Protein AF-A0AAD1ZAS0-F1 (afdb_monomer)

Foldseek 3Di:
DVLLLQLCVVPFQPADVLVSLLVVLQDDPDPDDDDPQVSCVNSVRPDDDDDDDPRHVQSRPLAPRLLLVLLLVLLVLLLVLLVVLVVLLVLVVVLVVVVVVPDPVPDDPDDDCLNPCVCVQSVVLNVLSVVLNVLSVVLSRHNQGPQTHDVVVRDTRGDRSRADVSSQVSLLSNLLSLLSSLPRPPPPDDDPVLVVLSVVLSVVSVVLSDGPQVVQPQDDVNPCRHHDRRVSSVSSSVSSVSSVVSSVSSVVVSVVSVVCVVVVD

Mean predicted aligned error: 7.01 Å

Organism: NCBI:txid56036

Radius of gyration: 24.66 Å; Cα contacts (8 Å, |Δi|>4): 309; chains: 1; bounding box: 70×36×74 Å

Secondary structure (DSSP, 8-state):
-HHHHHTTTTS-S---HHHHHHHHH---SS-----HHHHHHHTT-TTSS--PPTTHHHHHHSSSHHHHHHHHHHHHHHHHHHHHHHHHHHHHHHHHHGGGGS-TTTS-SS--HHHHTHHHHHHHHHHHHHHHHHHHHHHHSS---SSEEEGGGTEEE---TT--HHHHHHHHHHHHHHHHHH--S---SS-HHHHHHHHHHHHHHHHHTS-STT----BTTTTBSS---HHHHHHHHHHHHHHHHHHHHHHHHHHHHHHHHHH--

Sequence (265 aa):
MLVRINTLLQGYSEILFEILEAITNAVGPARETLNAEKAFEFAGVIGGFFELQPKEGLALVNVTVVGSGLASIVLFDTNILALPSEVMLAIFAEASQKLHEMDPLQKSKEDLYALRTSPRWLGPQIEVIRSATKMIERKINPVNDNPLIEVSKNKAFHGGNFQGTPIGVSMDHARLAIASIGKNPSLDYGFKGVKIAMASYCSELQFLANLVTNHVQSAEQHNQDVNSFFISSRKTAEAVDILTLMSSTYLMELCQVIDLRHFGG

pLDDT: mean 86.42, std 11.92, range [47.19, 98.31]

Nearest PDB structures (foldseek):
  6h2o-assembly1_A  TM=9.165E-01  e=2.957E-20  Petroselinum crispum
  6f6t-assembly1_A-2  TM=9.183E-01  e=4.076E-20  Petroselinum crispum
  6hqf-assembly1_A  TM=9.189E-01  e=5.127E-20  Petroselinum crispum
  1w27-assembly1_A  TM=9.280E-01  e=7.399E-20  Petroselinum crispum
  6rgs-assembly1_A-2  TM=9.264E-01  e=2.224E-19  Petroselinum crispum

Solvent-accessible surface area (backbone atoms only — not comparable to full-atom values): 14987 Å² total; per-residue (Å²): 105,71,43,52,48,51,31,45,72,84,67,35,44,68,61,66,64,67,58,49,54,43,59,70,36,65,68,75,96,60,97,68,90,68,57,72,68,59,45,34,60,73,36,67,46,82,85,73,82,86,82,76,54,83,57,29,63,47,53,74,64,43,57,42,44,70,28,42,46,48,39,50,53,42,45,51,54,48,58,60,55,56,55,52,54,58,51,55,48,51,54,48,48,57,65,50,53,66,62,66,74,50,61,80,89,77,54,72,96,64,76,57,60,61,69,74,41,34,69,75,62,47,50,62,31,53,53,44,42,52,51,28,44,58,45,41,57,64,59,44,61,45,72,28,42,61,55,33,45,38,74,94,73,74,42,74,47,79,69,68,49,43,62,40,61,63,44,18,56,26,25,33,51,33,25,37,29,51,29,52,65,57,60,63,84,71,74,85,70,96,46,73,71,56,46,54,52,50,52,51,46,40,53,53,32,53,61,56,31,56,68,54,70,86,67,57,55,67,33,76,96,59,76,36,55,74,62,72,23,46,66,26,25,54,47,29,38,56,43,49,54,46,43,50,54,49,52,55,53,50,50,52,50,50,53,50,52,53,50,52,56,67,70,70,107

InterPro domains:
  IPR001106 Aromatic amino acid lyase [PF00221] (32-96)
  IPR001106 Aromatic amino acid lyase [PF00221] (106-183)
  IPR001106 Aromatic amino acid lyase [PTHR10362] (95-183)
  IPR008948 L-Aspartase-like [SSF48557] (1-262)

Structure (mmCIF, N/CA/C/O backbone):
data_AF-A0AAD1ZAS0-F1
#
_entry.id   AF-A0AAD1ZAS0-F1
#
loop_
_atom_site.group_PDB
_atom_site.id
_atom_site.type_symbol
_atom_site.label_atom_id
_atom_site.label_alt_id
_atom_site.label_comp_id
_atom_site.label_asym_id
_atom_site.label_entity_id
_atom_site.label_seq_id
_atom_site.pdbx_PDB_ins_code
_atom_site.Cartn_x
_atom_site.Cartn_y
_atom_site.Cartn_z
_atom_site.occupancy
_atom_site.B_iso_or_equiv
_atom_site.auth_seq_id
_atom_site.auth_comp_id
_atom_site.auth_asym_id
_atom_site.auth_atom_id
_atom_site.pdbx_PDB_model_num
ATOM 1 N N . MET A 1 1 ? -12.919 -3.248 5.045 1.00 88.88 1 MET A N 1
ATOM 2 C CA . MET A 1 1 ? -13.842 -4.104 5.823 1.00 88.88 1 MET A CA 1
ATOM 3 C C . MET A 1 1 ? -13.109 -5.293 6.424 1.00 88.88 1 MET A C 1
ATOM 5 O O . MET A 1 1 ? -12.992 -5.323 7.638 1.00 88.88 1 MET A O 1
ATOM 9 N N . LEU A 1 2 ? -12.507 -6.176 5.617 1.00 91.56 2 LEU A N 1
ATOM 10 C CA . LEU A 1 2 ? -11.788 -7.365 6.106 1.00 91.56 2 LEU A CA 1
ATOM 11 C C . LEU A 1 2 ? -10.788 -7.087 7.247 1.00 91.56 2 LEU A C 1
ATOM 13 O O . LEU A 1 2 ? -10.865 -7.711 8.298 1.00 91.56 2 LEU A O 1
ATOM 17 N N . VAL A 1 3 ? -9.905 -6.093 7.082 1.00 92.88 3 VAL A N 1
ATOM 18 C CA . VAL A 1 3 ? -8.936 -5.719 8.132 1.00 92.88 3 VAL A CA 1
ATOM 19 C C . VAL A 1 3 ? -9.631 -5.280 9.427 1.00 92.88 3 VAL A C 1
ATOM 21 O O . VAL A 1 3 ? -9.150 -5.600 10.503 1.00 92.88 3 VAL A O 1
ATOM 24 N N . ARG A 1 4 ? -10.774 -4.585 9.351 1.00 93.56 4 ARG A N 1
ATOM 25 C CA . ARG A 1 4 ? -11.508 -4.122 10.542 1.00 93.56 4 ARG A CA 1
ATOM 26 C C . ARG A 1 4 ? -12.119 -5.280 11.312 1.00 93.56 4 ARG A C 1
ATOM 28 O O . ARG A 1 4 ? -12.025 -5.263 12.532 1.00 93.56 4 ARG A O 1
ATOM 35 N N . ILE A 1 5 ? -12.702 -6.259 10.615 1.00 92.56 5 ILE A N 1
ATOM 36 C CA . ILE A 1 5 ? -13.186 -7.493 11.246 1.00 92.56 5 ILE A CA 1
ATOM 37 C C . ILE A 1 5 ? -12.009 -8.167 11.952 1.00 92.56 5 ILE A C 1
ATOM 39 O O . ILE A 1 5 ? -12.061 -8.387 13.158 1.00 92.56 5 ILE A O 1
ATOM 43 N N . ASN A 1 6 ? -10.901 -8.384 11.233 1.00 93.88 6 ASN A N 1
ATOM 44 C CA . ASN A 1 6 ? -9.721 -9.039 11.790 1.00 93.88 6 ASN A CA 1
ATOM 45 C C . ASN A 1 6 ? -9.202 -8.354 13.063 1.00 93.88 6 ASN A C 1
ATOM 47 O O . ASN A 1 6 ? -8.892 -9.042 14.025 1.00 93.88 6 ASN A O 1
ATOM 51 N N . THR A 1 7 ? -9.146 -7.018 13.111 1.00 93.94 7 THR A N 1
ATOM 52 C CA . THR A 1 7 ? -8.656 -6.269 14.287 1.00 93.94 7 THR A CA 1
ATOM 53 C C . THR A 1 7 ? -9.688 -6.061 15.402 1.00 93.94 7 THR A C 1
ATOM 55 O O . THR A 1 7 ? -9.408 -5.327 16.349 1.00 93.94 7 THR A O 1
ATOM 58 N N . LEU A 1 8 ? -10.885 -6.649 15.291 1.00 94.44 8 LEU A N 1
ATOM 59 C CA . LEU A 1 8 ? -11.899 -6.697 16.357 1.00 94.44 8 LEU A CA 1
ATOM 60 C C . LEU A 1 8 ? -12.039 -8.097 16.974 1.00 94.44 8 LEU A C 1
ATOM 62 O O . LEU A 1 8 ? -12.485 -8.221 18.114 1.00 94.44 8 LEU A O 1
ATOM 66 N N . LEU A 1 9 ? -11.618 -9.146 16.261 1.00 94.50 9 LEU A N 1
ATOM 67 C CA . LEU A 1 9 ? -11.790 -10.544 16.673 1.00 94.50 9 LEU A CA 1
ATOM 68 C C . LEU A 1 9 ? -10.955 -10.961 17.895 1.00 94.50 9 LEU A C 1
ATOM 70 O O . LEU A 1 9 ? -11.183 -12.029 18.452 1.00 94.50 9 LEU A O 1
ATOM 74 N N . GLN A 1 10 ? -10.001 -10.144 18.345 1.00 93.12 10 GLN A N 1
ATOM 75 C CA . GLN A 1 10 ? -9.166 -10.460 19.509 1.00 93.12 10 GLN A CA 1
ATOM 76 C C . GLN A 1 10 ? -9.910 -10.290 20.846 1.00 93.12 10 GLN A C 1
ATOM 78 O O . GLN A 1 10 ? -9.377 -10.691 21.876 1.00 93.12 10 GLN A O 1
ATOM 83 N N . GLY A 1 11 ? -11.102 -9.676 20.854 1.00 92.50 11 GLY A N 1
ATOM 84 C CA . GLY A 1 11 ? -11.948 -9.567 22.051 1.00 92.50 11 GLY A CA 1
ATOM 85 C C . GLY A 1 11 ? -11.636 -8.400 22.998 1.00 92.50 11 GLY A C 1
ATOM 86 O O . GLY A 1 11 ? -12.149 -8.379 24.110 1.00 92.50 11 GLY A O 1
ATOM 87 N N . TYR A 1 12 ? -10.835 -7.414 22.576 1.00 94.19 12 TYR A N 1
ATOM 88 C CA . TYR A 1 12 ? -10.454 -6.253 23.409 1.00 94.19 12 TYR A CA 1
ATOM 89 C C . TYR A 1 12 ? -11.206 -4.954 23.070 1.00 94.19 12 TYR A C 1
ATOM 91 O O . TYR A 1 12 ? -10.845 -3.890 23.573 1.00 94.19 12 TYR A O 1
ATOM 99 N N . SER A 1 13 ? -12.211 -5.017 22.193 1.00 93.00 13 SER A N 1
ATOM 100 C CA . SER A 1 13 ? -12.888 -3.835 21.638 1.00 93.00 13 SER A CA 1
ATOM 101 C C . SER A 1 13 ? -14.334 -3.642 22.095 1.00 93.00 13 SER A C 1
ATOM 103 O O . SER A 1 13 ? -14.895 -2.600 21.767 1.00 93.00 13 SER A O 1
ATOM 105 N N . GLU A 1 14 ? -14.905 -4.604 22.837 1.00 90.81 14 GLU A N 1
ATOM 106 C CA . GLU A 1 14 ? -16.313 -4.598 23.286 1.00 90.81 14 GLU A CA 1
ATOM 107 C C . GLU A 1 14 ? -17.285 -4.233 22.155 1.00 90.81 14 GLU A C 1
ATOM 109 O O . GLU A 1 14 ? -17.969 -3.216 22.196 1.00 90.81 14 GLU A O 1
ATOM 114 N N . ILE A 1 15 ? -17.300 -5.061 21.109 1.00 92.12 15 ILE A N 1
ATOM 115 C CA . ILE A 1 15 ? -18.258 -4.950 20.010 1.00 92.12 15 ILE A CA 1
ATOM 116 C C . ILE A 1 15 ? -19.048 -6.249 19.897 1.00 92.12 15 ILE A C 1
ATOM 118 O O . ILE A 1 15 ? -18.475 -7.333 20.051 1.00 92.12 15 ILE A O 1
ATOM 122 N N . LEU A 1 16 ? -20.346 -6.135 19.628 1.00 92.12 16 LEU A N 1
ATOM 123 C CA . LEU A 1 16 ? -21.208 -7.278 19.362 1.00 92.12 16 LEU A CA 1
ATOM 124 C C . LEU A 1 16 ? -20.698 -8.093 18.166 1.00 92.12 16 LEU A C 1
ATOM 126 O O . LEU A 1 16 ? -20.260 -7.550 17.145 1.00 92.12 16 LEU A O 1
ATOM 130 N N . PHE A 1 17 ? -20.755 -9.418 18.294 1.00 90.94 17 PHE A N 1
ATOM 131 C CA . PHE A 1 17 ? -20.274 -10.329 17.256 1.00 90.94 17 PHE A CA 1
ATOM 132 C C . PHE A 1 17 ? -21.161 -10.262 16.006 1.00 90.94 17 PHE A C 1
ATOM 134 O O . PHE A 1 17 ? -20.664 -10.321 14.885 1.00 90.94 17 PHE A O 1
ATOM 141 N N . GLU A 1 18 ? -22.452 -10.007 16.197 1.00 89.25 18 GLU A N 1
ATOM 142 C CA . GLU A 1 18 ? -23.469 -9.820 15.164 1.00 89.25 18 GLU A CA 1
ATOM 143 C C . GLU A 1 18 ? -23.126 -8.646 14.231 1.00 89.25 18 GLU A C 1
ATOM 145 O O . GLU A 1 18 ? -23.390 -8.694 13.028 1.00 89.25 18 GLU A O 1
ATOM 150 N N . ILE A 1 19 ? -22.465 -7.603 14.752 1.00 89.06 19 ILE A N 1
ATOM 151 C CA . ILE A 1 19 ? -21.967 -6.490 13.930 1.00 89.06 19 ILE A CA 1
ATOM 152 C C . ILE A 1 19 ? -20.836 -6.977 13.009 1.00 89.06 19 ILE A C 1
ATOM 154 O O . ILE A 1 19 ? -20.757 -6.566 11.850 1.00 89.06 19 ILE A O 1
ATOM 158 N N . LEU A 1 20 ? -19.966 -7.876 13.480 1.00 88.44 20 LEU A N 1
ATOM 159 C CA . LEU A 1 20 ? -18.893 -8.455 12.662 1.00 88.44 20 LEU A CA 1
ATOM 160 C C . LEU A 1 20 ? -19.450 -9.382 11.574 1.00 88.44 20 LEU A C 1
ATOM 162 O O . LEU A 1 20 ? -18.977 -9.338 10.433 1.00 88.44 20 LEU A O 1
ATOM 166 N N . GLU A 1 21 ? -20.467 -10.180 11.899 1.00 85.50 21 GLU A N 1
ATOM 167 C CA . GLU A 1 21 ? -21.189 -11.017 10.933 1.00 85.50 21 GLU A CA 1
ATOM 168 C C . GLU A 1 21 ? -21.848 -10.159 9.847 1.00 85.50 21 GLU A C 1
ATOM 170 O O . GLU A 1 21 ? -21.660 -10.414 8.655 1.00 85.50 21 GLU A O 1
ATOM 175 N N . ALA A 1 22 ? -22.516 -9.069 10.234 1.00 86.25 22 ALA A N 1
ATOM 176 C CA . ALA A 1 22 ? -23.127 -8.143 9.287 1.00 86.25 22 ALA A CA 1
ATOM 177 C C . ALA A 1 22 ? -22.098 -7.502 8.338 1.00 86.25 22 ALA A C 1
ATOM 179 O O . ALA A 1 22 ? -22.324 -7.450 7.129 1.00 86.25 22 ALA A O 1
ATOM 180 N N . ILE A 1 23 ? -20.935 -7.065 8.844 1.00 85.44 23 ILE A N 1
ATOM 181 C CA . ILE A 1 23 ? -19.857 -6.514 7.997 1.00 85.44 23 ILE A CA 1
ATOM 182 C C . ILE A 1 23 ? -19.292 -7.587 7.052 1.00 85.44 23 ILE A C 1
ATOM 184 O O . ILE A 1 23 ? -18.897 -7.263 5.932 1.00 85.44 23 ILE A O 1
ATOM 188 N N . THR A 1 24 ? -19.255 -8.852 7.477 1.00 82.38 24 THR A N 1
ATOM 189 C CA . THR A 1 24 ? -18.773 -9.971 6.648 1.00 82.38 24 THR A CA 1
ATOM 190 C C . THR A 1 24 ? -19.680 -10.202 5.440 1.00 82.38 24 THR A C 1
ATOM 192 O O . THR A 1 24 ? -19.183 -10.461 4.345 1.00 82.38 24 THR A O 1
ATOM 195 N N . ASN A 1 25 ? -20.990 -10.013 5.611 1.00 80.31 25 ASN A N 1
ATOM 196 C CA . ASN A 1 25 ? -21.972 -10.158 4.537 1.00 80.31 25 ASN A CA 1
ATOM 197 C C . ASN A 1 25 ? -22.149 -8.889 3.684 1.00 80.31 25 ASN A C 1
ATOM 199 O O . ASN A 1 25 ? -22.791 -8.933 2.636 1.00 80.31 25 ASN A O 1
ATOM 203 N N . ALA A 1 26 ? -21.554 -7.759 4.082 1.00 74.56 26 ALA A N 1
ATOM 204 C CA . ALA A 1 26 ? -21.680 -6.462 3.410 1.00 74.56 26 ALA A CA 1
ATOM 205 C C . ALA A 1 26 ? -20.846 -6.337 2.110 1.00 74.56 26 ALA A C 1
ATOM 207 O O . ALA A 1 26 ? -20.342 -5.258 1.785 1.00 74.56 26 ALA A O 1
ATOM 208 N N . VAL A 1 27 ? -20.685 -7.429 1.354 1.00 66.62 27 VAL A N 1
ATOM 209 C CA . VAL A 1 27 ? -19.987 -7.458 0.060 1.00 66.62 27 VAL A CA 1
ATOM 210 C C . VAL A 1 27 ? -20.995 -7.768 -1.047 1.00 66.62 27 VAL A C 1
ATOM 212 O O . VAL A 1 27 ? -21.400 -8.910 -1.242 1.00 66.62 27 VAL A O 1
ATOM 215 N N . GLY A 1 28 ? -21.408 -6.734 -1.781 1.00 62.34 28 GLY A N 1
ATOM 216 C CA . GLY A 1 28 ? -22.314 -6.874 -2.922 1.00 62.34 28 GLY A CA 1
ATOM 217 C C . GLY A 1 28 ? -21.585 -7.304 -4.210 1.00 62.34 28 GLY A C 1
ATOM 218 O O . GLY A 1 28 ? -20.469 -6.843 -4.456 1.00 62.34 28 GLY A O 1
ATOM 219 N N . PRO A 1 29 ? -22.197 -8.140 -5.070 1.00 60.81 29 PRO A N 1
ATOM 220 C CA . PRO A 1 29 ? -21.603 -8.612 -6.323 1.00 60.81 29 PRO A CA 1
ATOM 221 C C . PRO A 1 29 ? -21.663 -7.586 -7.469 1.00 60.81 29 PRO A C 1
ATOM 223 O O . PRO A 1 29 ? -21.015 -7.788 -8.494 1.00 60.81 29 PRO A O 1
ATOM 226 N N . ALA A 1 30 ? -22.416 -6.489 -7.328 1.00 68.25 30 ALA A N 1
ATOM 227 C CA . ALA A 1 30 ? -22.650 -5.508 -8.389 1.00 68.25 30 ALA A CA 1
ATOM 228 C C . ALA A 1 30 ? -22.302 -4.077 -7.941 1.00 68.25 30 ALA A C 1
ATOM 230 O O . ALA A 1 30 ? -22.525 -3.706 -6.792 1.00 68.25 30 ALA A O 1
ATOM 231 N N . ARG A 1 31 ? -21.799 -3.244 -8.868 1.00 68.44 31 ARG A N 1
ATOM 232 C CA . ARG A 1 31 ? -21.489 -1.807 -8.666 1.00 68.44 31 ARG A CA 1
ATOM 233 C C . ARG A 1 31 ? -22.745 -0.920 -8.534 1.00 68.44 31 ARG A C 1
ATOM 235 O O . ARG A 1 31 ? -22.715 0.257 -8.890 1.00 68.44 31 ARG A O 1
ATOM 242 N N . GLU A 1 32 ? -23.860 -1.476 -8.078 1.00 78.88 32 GLU A N 1
ATOM 243 C CA . GLU A 1 32 ? -25.110 -0.741 -7.910 1.00 78.88 32 GLU A CA 1
ATOM 244 C C . GLU A 1 32 ? -25.075 0.098 -6.632 1.00 78.88 32 GLU A C 1
ATOM 246 O O . GLU A 1 32 ? -24.542 -0.310 -5.601 1.00 78.88 32 GLU A O 1
ATOM 251 N N . THR A 1 33 ? -25.648 1.299 -6.697 1.00 76.69 33 THR A N 1
ATOM 252 C CA . THR A 1 33 ? -25.796 2.143 -5.508 1.00 76.69 33 THR A CA 1
ATOM 253 C C . THR A 1 33 ? -27.046 1.709 -4.753 1.00 76.69 33 THR A C 1
ATOM 255 O O . THR A 1 33 ? -28.163 1.894 -5.234 1.00 76.69 33 THR A O 1
ATOM 258 N N . LEU A 1 34 ? -26.853 1.141 -3.564 1.00 81.19 34 LEU A N 1
ATOM 259 C CA . LEU A 1 34 ? -27.928 0.742 -2.659 1.00 81.19 34 LEU A CA 1
ATOM 260 C C . LEU A 1 34 ? -28.035 1.743 -1.503 1.00 81.19 34 LEU A C 1
ATOM 262 O O . LEU A 1 34 ? -27.032 2.289 -1.045 1.00 81.19 34 LEU A O 1
ATOM 266 N N . ASN A 1 35 ? -29.255 1.977 -1.016 1.00 84.94 35 ASN A N 1
ATOM 267 C CA . ASN A 1 35 ? -29.435 2.609 0.291 1.00 84.94 35 ASN A CA 1
ATOM 268 C C . ASN A 1 35 ? -29.128 1.584 1.405 1.00 84.94 35 ASN A C 1
ATOM 270 O O . ASN A 1 35 ? -28.993 0.389 1.138 1.00 84.94 35 ASN A O 1
ATOM 274 N N . ALA A 1 36 ? -29.008 2.044 2.654 1.00 84.69 36 ALA A N 1
ATOM 275 C CA . ALA A 1 36 ? -28.625 1.171 3.766 1.00 84.69 36 ALA A CA 1
ATOM 276 C C . ALA A 1 36 ? -29.618 0.014 3.990 1.00 84.69 36 ALA A C 1
ATOM 278 O O . ALA A 1 36 ? -29.195 -1.108 4.236 1.00 84.69 36 ALA A O 1
ATOM 279 N N . GLU A 1 37 ? -30.921 0.270 3.849 1.00 86.38 37 GLU A N 1
ATOM 280 C CA . GLU A 1 37 ? -31.976 -0.736 4.030 1.00 86.38 37 GLU A CA 1
ATOM 281 C C . GLU A 1 37 ? -31.846 -1.885 3.019 1.00 86.38 37 GLU A C 1
ATOM 283 O O . GLU A 1 37 ? -31.740 -3.047 3.407 1.00 86.38 37 GLU A O 1
ATOM 288 N N . LYS A 1 38 ? -31.728 -1.560 1.726 1.00 84.50 38 LYS A N 1
ATOM 289 C CA . LYS A 1 38 ? -31.518 -2.555 0.664 1.00 84.50 38 LYS A CA 1
ATOM 290 C C . LYS A 1 38 ? -30.186 -3.281 0.804 1.00 84.50 38 LYS A C 1
ATOM 292 O O . LYS A 1 38 ? -30.098 -4.453 0.462 1.00 84.50 38 LYS A O 1
ATOM 297 N N . ALA A 1 39 ? -29.145 -2.600 1.285 1.00 83.88 39 ALA A N 1
ATOM 298 C CA . ALA A 1 39 ? -27.854 -3.233 1.533 1.00 83.88 39 ALA A CA 1
ATOM 299 C C . ALA A 1 39 ? -27.938 -4.275 2.662 1.00 83.88 39 ALA A C 1
ATOM 301 O O . ALA A 1 39 ? -27.344 -5.340 2.536 1.00 83.88 39 ALA A O 1
ATOM 302 N N . PHE A 1 40 ? -28.700 -3.999 3.727 1.00 86.38 40 PHE A N 1
ATOM 303 C CA . PHE A 1 40 ? -28.945 -4.946 4.821 1.00 86.38 40 PHE A CA 1
ATOM 304 C C . PHE A 1 40 ? -29.761 -6.153 4.353 1.00 86.38 40 PHE A C 1
ATOM 306 O O . PHE A 1 40 ? -29.390 -7.286 4.651 1.00 86.38 40 PHE A O 1
ATOM 313 N N . GLU A 1 41 ? -30.823 -5.915 3.578 1.00 85.62 41 GLU A N 1
ATOM 314 C CA . GLU A 1 41 ? -31.638 -6.979 2.983 1.00 85.62 41 GLU A CA 1
ATOM 315 C C . GLU A 1 41 ? -30.791 -7.871 2.064 1.00 85.62 41 GLU A C 1
ATOM 317 O O . GLU A 1 41 ? -30.802 -9.094 2.193 1.00 85.62 41 GLU A O 1
ATOM 322 N N . PHE A 1 42 ? -29.982 -7.261 1.194 1.00 82.81 42 PHE A N 1
ATOM 323 C CA . PHE A 1 42 ? -29.103 -7.980 0.276 1.00 82.81 42 PHE A CA 1
ATOM 324 C C . PHE A 1 42 ? -28.017 -8.787 1.002 1.00 82.81 42 PHE A C 1
ATOM 326 O O . PHE A 1 42 ? -27.706 -9.909 0.609 1.00 82.81 42 PHE A O 1
ATOM 333 N N . ALA A 1 43 ? -27.450 -8.232 2.074 1.00 81.31 43 ALA A N 1
ATOM 334 C CA . ALA A 1 43 ? -26.467 -8.900 2.922 1.00 81.31 43 ALA A CA 1
ATOM 335 C C . ALA A 1 43 ? -27.092 -9.949 3.867 1.00 81.31 43 ALA A C 1
ATOM 337 O O . ALA A 1 43 ? -26.375 -10.574 4.648 1.00 81.31 43 ALA A O 1
ATOM 338 N N . GLY A 1 44 ? -28.415 -10.148 3.839 1.00 84.44 44 GLY A N 1
ATOM 339 C CA . GLY A 1 44 ? -29.100 -11.103 4.712 1.00 84.44 44 GLY A CA 1
ATOM 340 C C . GLY A 1 44 ? -28.978 -10.767 6.202 1.00 84.44 44 GLY A C 1
ATOM 341 O O . GLY A 1 44 ? -28.988 -11.673 7.033 1.00 84.44 44 GLY A O 1
ATOM 342 N N . VAL A 1 45 ? -28.826 -9.486 6.553 1.00 84.44 45 VAL A N 1
ATOM 343 C CA . VAL A 1 45 ? -28.724 -9.043 7.950 1.00 84.44 45 VAL A CA 1
ATOM 344 C C . VAL A 1 45 ? -30.117 -9.049 8.579 1.00 84.44 45 VAL A C 1
ATOM 346 O O . VAL A 1 45 ? -30.999 -8.282 8.193 1.00 84.44 45 VAL A O 1
ATOM 349 N N . ILE A 1 46 ? -30.319 -9.931 9.557 1.00 78.56 46 ILE A N 1
ATOM 350 C CA . ILE A 1 46 ? -31.599 -10.120 10.248 1.00 78.56 46 ILE A CA 1
ATOM 351 C C . ILE A 1 46 ? -31.704 -9.108 11.400 1.00 78.56 46 ILE A C 1
ATOM 353 O O . ILE A 1 46 ? -30.779 -8.990 12.195 1.00 78.56 46 ILE A O 1
ATOM 357 N N . GLY A 1 47 ? -32.840 -8.411 11.525 1.00 80.12 47 GLY A N 1
ATOM 358 C CA . GLY A 1 47 ? -33.139 -7.558 12.690 1.00 80.12 47 GLY A CA 1
ATOM 359 C C . GLY A 1 47 ? -33.097 -6.042 12.457 1.00 80.12 47 GLY A C 1
ATOM 360 O O . GLY A 1 47 ? -33.412 -5.293 13.375 1.00 80.12 47 GLY A O 1
ATOM 361 N N . GLY A 1 48 ? -32.794 -5.581 11.238 1.00 86.25 48 GLY A N 1
ATOM 362 C CA . GLY A 1 48 ? -32.785 -4.152 10.897 1.00 86.25 48 GLY A CA 1
ATOM 363 C C . GLY A 1 48 ? -31.483 -3.442 11.282 1.00 86.25 48 GLY A C 1
ATOM 364 O O . GLY A 1 48 ? -30.429 -4.068 11.364 1.00 86.25 48 GLY A O 1
ATOM 365 N N . PHE A 1 49 ? -31.532 -2.119 11.458 1.00 92.19 49 PHE A N 1
ATOM 366 C CA . PHE A 1 49 ? -30.348 -1.323 11.799 1.00 92.19 49 PHE A CA 1
ATOM 367 C C . PHE A 1 49 ? -29.915 -1.525 13.255 1.00 92.19 49 PHE A C 1
ATOM 369 O O . PHE A 1 49 ? -30.748 -1.603 14.153 1.00 92.19 49 PHE A O 1
ATOM 376 N N . PHE A 1 50 ? -28.601 -1.543 13.490 1.00 91.81 50 PHE A N 1
ATOM 377 C CA . PHE A 1 50 ? -28.031 -1.653 14.831 1.00 91.81 50 PHE A CA 1
ATOM 378 C C . PHE A 1 50 ? -28.155 -0.337 15.610 1.00 91.81 50 PHE A C 1
ATOM 380 O O . PHE A 1 50 ? -27.738 0.720 15.130 1.00 91.81 50 PHE A O 1
ATOM 387 N N . GLU A 1 51 ? -28.640 -0.421 16.848 1.00 94.19 51 GLU A N 1
ATOM 388 C CA . GLU A 1 51 ? -28.475 0.633 17.850 1.00 94.19 51 GLU A CA 1
ATOM 389 C C . GLU A 1 51 ? -27.168 0.399 18.612 1.00 94.19 51 GLU A C 1
ATOM 391 O O . GLU A 1 51 ? -27.068 -0.500 19.450 1.00 94.19 51 GLU A O 1
ATOM 396 N N . LEU A 1 52 ? -26.151 1.202 18.287 1.00 94.56 52 LEU A N 1
ATOM 397 C CA . LEU A 1 52 ? -24.812 1.042 18.849 1.00 94.56 52 LEU A CA 1
ATOM 398 C C . LEU A 1 52 ? -24.806 1.293 20.359 1.00 94.56 52 LEU A C 1
ATOM 400 O O . LEU A 1 52 ? -25.216 2.352 20.840 1.00 94.56 52 LEU A O 1
ATOM 404 N N . GLN A 1 53 ? -24.267 0.327 21.087 1.00 94.69 53 GLN A N 1
ATOM 405 C CA . GLN A 1 53 ? -24.018 0.395 22.516 1.00 94.69 53 GLN A CA 1
ATOM 406 C C . GLN A 1 53 ? -22.797 1.284 22.817 1.00 94.69 53 GLN A C 1
ATOM 408 O O . GLN A 1 53 ? -22.033 1.657 21.910 1.00 94.69 53 GLN A O 1
ATOM 413 N N . PRO A 1 54 ? -22.576 1.657 24.095 1.00 92.81 54 PRO A N 1
ATOM 414 C CA . PRO A 1 54 ? -21.347 2.328 24.497 1.00 92.81 54 PRO A CA 1
ATOM 415 C C . PRO A 1 54 ? -20.111 1.579 23.975 1.00 92.81 54 PRO A C 1
ATOM 417 O O . PRO A 1 54 ? -20.109 0.357 23.916 1.00 92.81 54 PRO A O 1
ATOM 420 N N . LYS A 1 55 ? -19.064 2.320 23.591 1.00 92.12 55 LYS A N 1
ATOM 421 C CA . LYS A 1 55 ? -17.809 1.832 22.975 1.00 92.12 55 LYS A CA 1
ATOM 422 C C . LYS A 1 55 ? -17.908 1.315 21.530 1.00 92.12 55 LYS A C 1
ATOM 424 O O . LYS A 1 55 ? -16.942 1.523 20.791 1.00 92.12 55 LYS A O 1
ATOM 429 N N . GLU A 1 56 ? -19.031 0.760 21.077 1.00 93.44 56 GLU A N 1
ATOM 430 C CA . GLU A 1 56 ? -19.139 0.134 19.744 1.00 93.44 56 GLU A CA 1
ATOM 431 C C . GLU A 1 56 ? -18.882 1.108 18.590 1.00 93.44 56 GLU A C 1
ATOM 433 O O . GLU A 1 56 ? -18.127 0.808 17.664 1.00 93.44 56 GLU A O 1
ATOM 438 N N . GLY A 1 57 ? -19.429 2.326 18.675 1.00 92.44 57 GLY A N 1
ATOM 439 C CA . GLY A 1 57 ? -19.161 3.368 17.681 1.00 92.44 57 GLY A CA 1
ATOM 440 C C . GLY A 1 57 ? -17.673 3.706 17.580 1.00 92.44 57 GLY A C 1
ATOM 441 O O . GLY A 1 57 ? -17.134 3.824 16.480 1.00 92.44 57 GLY A O 1
ATOM 442 N N . LEU A 1 58 ? -16.980 3.776 18.721 1.00 91.44 58 LEU A N 1
ATOM 443 C CA . LEU A 1 58 ? -15.541 4.024 18.763 1.00 91.44 58 LEU A CA 1
ATOM 444 C C . LEU A 1 58 ? -14.758 2.834 18.195 1.00 91.44 58 LEU A C 1
ATOM 446 O O . LEU A 1 58 ? -13.837 3.040 17.411 1.00 91.44 58 LEU A O 1
ATOM 450 N N . ALA A 1 59 ? -15.160 1.602 18.518 1.00 91.50 59 ALA A N 1
ATOM 451 C CA . ALA A 1 59 ? -14.557 0.390 17.969 1.00 91.50 59 ALA A CA 1
ATOM 452 C C . ALA A 1 59 ? -14.660 0.327 16.436 1.00 91.50 59 ALA A C 1
ATOM 454 O O . ALA A 1 59 ? -13.744 -0.156 15.774 1.00 91.50 59 ALA A O 1
ATOM 455 N N . LEU A 1 60 ? -15.728 0.860 15.840 1.00 91.75 60 LEU A N 1
ATOM 456 C CA . LEU A 1 60 ? -15.877 0.903 14.385 1.00 91.75 60 LEU A CA 1
ATOM 457 C C . LEU A 1 60 ? -14.970 1.954 13.721 1.00 91.75 60 LEU A C 1
ATOM 459 O O . LEU A 1 60 ? -14.374 1.662 12.681 1.00 91.75 60 LEU A O 1
ATOM 463 N N . VAL A 1 61 ? -14.826 3.147 14.314 1.00 89.31 61 VAL A N 1
ATOM 464 C CA . VAL A 1 61 ? -14.177 4.303 13.654 1.00 89.31 61 VAL A CA 1
ATOM 465 C C . VAL A 1 61 ? -12.730 4.571 14.075 1.00 89.31 61 VAL A C 1
ATOM 467 O O . VAL A 1 61 ? -11.979 5.174 13.311 1.00 89.31 61 VAL A O 1
ATOM 470 N N . ASN A 1 62 ? -12.313 4.145 15.267 1.00 76.75 62 ASN A N 1
ATOM 471 C CA . ASN A 1 62 ? -11.033 4.534 15.863 1.00 76.75 62 ASN A CA 1
ATOM 472 C C . ASN A 1 62 ? -9.877 3.691 15.327 1.00 76.75 62 ASN A C 1
ATOM 474 O O . ASN A 1 62 ? -9.439 2.749 15.994 1.00 76.75 62 ASN A O 1
ATOM 478 N N . VAL A 1 63 ? -9.460 3.925 14.072 1.00 70.19 63 VAL A N 1
ATOM 479 C CA . VAL A 1 63 ? -8.594 2.936 13.435 1.00 70.19 63 VAL A CA 1
ATOM 480 C C . VAL A 1 63 ? -7.801 3.343 12.192 1.00 70.19 63 VAL A C 1
ATOM 482 O O . VAL A 1 63 ? -8.180 4.175 11.376 1.00 70.19 63 VAL A O 1
ATOM 485 N N . THR A 1 64 ? -6.712 2.604 11.994 1.00 84.44 64 THR A N 1
ATOM 486 C CA . THR A 1 64 ? -5.795 2.641 10.853 1.00 84.44 64 THR A CA 1
ATOM 487 C C . THR A 1 64 ? -6.198 1.745 9.666 1.00 84.44 64 THR A C 1
ATOM 489 O O . THR A 1 64 ? -5.441 1.646 8.697 1.00 84.44 64 THR A O 1
ATOM 492 N N . VAL A 1 65 ? -7.370 1.088 9.704 1.00 89.62 65 VAL A N 1
ATOM 493 C CA . VAL A 1 65 ? -7.716 -0.033 8.795 1.00 89.62 65 VAL A CA 1
ATOM 494 C C . VAL A 1 65 ? -7.768 0.333 7.322 1.00 89.62 65 VAL A C 1
ATOM 496 O O . VAL A 1 65 ? -7.487 -0.511 6.476 1.00 89.62 65 VAL A O 1
ATOM 499 N N . VAL A 1 66 ? -8.141 1.571 6.995 1.00 90.94 66 VAL A N 1
ATOM 500 C CA . VAL A 1 66 ? -8.239 2.003 5.596 1.00 90.94 66 VAL A CA 1
ATOM 501 C C . VAL A 1 66 ? -6.839 2.075 4.983 1.00 90.94 66 VAL A C 1
ATOM 503 O O . VAL A 1 66 ? -6.611 1.560 3.891 1.00 90.94 66 VAL A O 1
ATOM 506 N N . GLY A 1 67 ? -5.874 2.636 5.720 1.00 92.50 67 GLY A N 1
ATOM 507 C CA . GLY A 1 67 ? -4.484 2.710 5.274 1.00 92.50 67 GLY A CA 1
ATOM 508 C C . GLY A 1 67 ? -3.769 1.380 5.274 1.00 92.50 67 GLY A C 1
ATOM 509 O O . GLY A 1 67 ? -3.101 1.071 4.295 1.00 92.50 67 GLY A O 1
ATOM 510 N N . SER A 1 68 ? -3.939 0.554 6.305 1.00 93.88 68 SER A N 1
ATOM 511 C CA . SER A 1 68 ? -3.306 -0.766 6.315 1.00 93.88 68 SER A CA 1
ATOM 512 C C . SER A 1 68 ? -3.925 -1.716 5.286 1.00 93.88 68 SER A C 1
ATOM 514 O O . SER A 1 68 ? -3.196 -2.497 4.677 1.00 93.88 68 SER A O 1
ATOM 516 N N . GLY A 1 69 ? -5.232 -1.611 5.022 1.00 94.75 69 GLY A N 1
ATOM 517 C CA . GLY A 1 69 ? -5.907 -2.349 3.953 1.00 94.75 69 GLY A CA 1
ATOM 518 C C . GLY A 1 69 ? -5.369 -1.989 2.570 1.00 94.75 69 GLY A C 1
ATOM 519 O O . GLY A 1 69 ? -4.929 -2.877 1.843 1.00 94.75 69 GLY A O 1
ATOM 520 N N . LEU A 1 70 ? -5.319 -0.694 2.234 1.00 96.00 70 LEU A N 1
ATOM 521 C CA . LEU A 1 70 ? -4.740 -0.243 0.966 1.00 96.00 70 LEU A CA 1
ATOM 522 C C . LEU A 1 70 ? -3.252 -0.604 0.865 1.00 96.00 70 LEU A C 1
ATOM 524 O O . LEU A 1 70 ? -2.821 -1.129 -0.153 1.00 96.00 70 LEU A O 1
ATOM 528 N N . ALA A 1 71 ? -2.477 -0.395 1.933 1.00 96.88 71 ALA A N 1
ATOM 529 C CA . ALA A 1 71 ? -1.062 -0.759 1.972 1.00 96.88 71 ALA A CA 1
ATOM 530 C C . ALA A 1 71 ? -0.823 -2.258 1.729 1.00 96.88 71 ALA A C 1
ATOM 532 O O . ALA A 1 71 ? 0.177 -2.618 1.116 1.00 96.88 71 ALA A O 1
ATOM 533 N N . SER A 1 72 ? -1.730 -3.125 2.189 1.00 97.19 72 SER A N 1
ATOM 534 C CA . SER A 1 72 ? -1.633 -4.572 1.964 1.00 97.19 72 SER A CA 1
ATOM 535 C C . SER A 1 72 ? -1.794 -4.923 0.484 1.00 97.19 72 SER A C 1
ATOM 537 O O . SER A 1 72 ? -1.011 -5.713 -0.033 1.00 97.19 72 SER A O 1
ATOM 539 N N . ILE A 1 73 ? -2.758 -4.298 -0.202 1.00 96.88 73 ILE A N 1
ATOM 540 C CA . ILE A 1 73 ? -2.973 -4.473 -1.650 1.00 96.88 73 ILE A CA 1
ATOM 541 C C . ILE A 1 73 ? -1.759 -3.949 -2.423 1.00 96.88 73 ILE A C 1
ATOM 543 O O . ILE A 1 73 ? -1.154 -4.674 -3.202 1.00 96.88 73 ILE A O 1
ATOM 547 N N . VAL A 1 74 ? -1.333 -2.723 -2.117 1.00 97.00 74 VAL A N 1
ATOM 548 C CA . VAL A 1 74 ? -0.178 -2.086 -2.763 1.00 97.00 74 VAL A CA 1
ATOM 549 C C . VAL A 1 74 ? 1.084 -2.935 -2.625 1.00 97.00 74 VAL A C 1
ATOM 551 O O . VAL A 1 74 ? 1.826 -3.098 -3.589 1.00 97.00 74 VAL A O 1
ATOM 554 N N . LEU A 1 75 ? 1.351 -3.496 -1.442 1.00 97.50 75 LEU A N 1
ATOM 555 C CA . LEU A 1 75 ? 2.533 -4.335 -1.234 1.00 97.50 75 LEU A CA 1
ATOM 556 C C . LEU A 1 75 ? 2.414 -5.700 -1.903 1.00 97.50 75 LEU A C 1
ATOM 558 O O . LEU A 1 75 ? 3.442 -6.233 -2.313 1.00 97.50 75 LEU A O 1
ATOM 562 N N . PHE A 1 76 ? 1.210 -6.254 -2.048 1.00 96.94 76 PHE A N 1
ATOM 563 C CA . PHE A 1 76 ? 1.004 -7.449 -2.861 1.00 96.94 76 PHE A CA 1
ATOM 564 C C . PHE A 1 76 ? 1.442 -7.191 -4.309 1.00 96.94 76 PHE A C 1
ATOM 566 O O . PHE A 1 76 ? 2.342 -7.876 -4.798 1.00 96.94 76 PHE A O 1
ATOM 573 N N . ASP A 1 77 ? 0.924 -6.130 -4.931 1.00 96.00 77 ASP A N 1
ATOM 574 C CA . ASP A 1 77 ? 1.283 -5.750 -6.302 1.00 96.00 77 ASP A CA 1
ATOM 575 C C . ASP A 1 77 ? 2.773 -5.403 -6.421 1.00 96.00 77 ASP A C 1
ATOM 577 O O . ASP A 1 77 ? 3.456 -5.833 -7.346 1.00 96.00 77 ASP A O 1
ATOM 581 N N . THR A 1 78 ? 3.325 -4.696 -5.433 1.00 94.56 78 THR A N 1
ATOM 582 C CA . THR A 1 78 ? 4.745 -4.315 -5.419 1.00 94.56 78 THR A CA 1
ATOM 583 C C . THR A 1 78 ? 5.670 -5.532 -5.336 1.00 94.56 78 THR A C 1
ATOM 585 O O . THR A 1 78 ? 6.683 -5.577 -6.031 1.00 94.56 78 THR A O 1
ATOM 588 N N . ASN A 1 79 ? 5.344 -6.539 -4.514 1.00 94.69 79 ASN A N 1
ATOM 589 C CA . ASN A 1 79 ? 6.124 -7.782 -4.462 1.00 94.69 79 ASN A CA 1
ATOM 590 C C . ASN A 1 79 ? 6.032 -8.544 -5.791 1.00 94.69 79 ASN A C 1
ATOM 592 O O . ASN A 1 79 ? 7.035 -9.104 -6.236 1.00 94.69 79 ASN A O 1
ATOM 596 N N . ILE A 1 80 ? 4.859 -8.536 -6.436 1.00 91.62 80 ILE A N 1
ATOM 597 C CA . ILE A 1 80 ? 4.676 -9.138 -7.760 1.00 91.62 80 ILE A CA 1
ATOM 598 C C . ILE A 1 80 ? 5.478 -8.391 -8.816 1.00 91.62 80 ILE A C 1
ATOM 600 O O . ILE A 1 80 ? 6.057 -9.058 -9.652 1.00 91.62 80 ILE A O 1
ATOM 604 N N . LEU A 1 81 ? 5.555 -7.059 -8.795 1.00 88.19 81 LEU A N 1
ATOM 605 C CA . LEU A 1 81 ? 6.300 -6.271 -9.787 1.00 88.19 81 LEU A CA 1
ATOM 606 C C . LEU A 1 81 ? 7.819 -6.285 -9.562 1.00 88.19 81 LEU A C 1
ATOM 608 O O . LEU A 1 81 ? 8.587 -6.159 -10.518 1.00 88.19 81 LEU A O 1
ATOM 612 N N . ALA A 1 82 ? 8.273 -6.476 -8.321 1.00 83.94 82 ALA A N 1
ATOM 613 C CA . ALA A 1 82 ? 9.696 -6.557 -8.007 1.00 8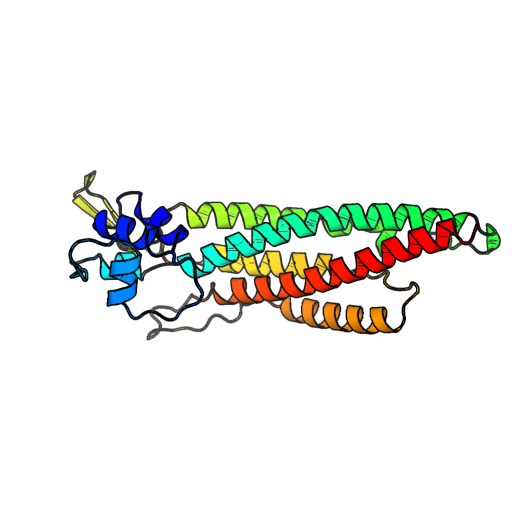3.94 82 ALA A CA 1
ATOM 614 C C . ALA A 1 82 ? 10.370 -7.776 -8.664 1.00 83.94 82 ALA A C 1
ATOM 616 O O . ALA A 1 82 ? 11.486 -7.655 -9.165 1.00 83.94 82 ALA A O 1
ATOM 617 N N . LEU A 1 83 ? 9.691 -8.926 -8.730 1.00 77.12 83 LEU A N 1
ATOM 618 C CA . LEU A 1 83 ? 10.272 -10.170 -9.253 1.00 77.12 83 LEU A CA 1
ATOM 619 C C . LEU A 1 83 ? 10.498 -10.148 -10.789 1.00 77.12 83 LEU A C 1
ATOM 621 O O . LEU A 1 83 ? 11.606 -10.452 -11.233 1.00 77.12 83 LEU A O 1
ATOM 625 N N . PRO A 1 84 ? 9.531 -9.724 -11.632 1.00 74.50 84 PRO A N 1
ATOM 626 C CA . PRO A 1 84 ? 9.731 -9.530 -13.061 1.00 74.50 84 PRO A CA 1
ATOM 627 C C . PRO A 1 84 ? 10.823 -8.520 -13.384 1.00 74.50 84 PRO A C 1
ATOM 629 O O . PRO A 1 84 ? 11.446 -8.666 -14.425 1.00 74.50 84 PRO A O 1
ATOM 632 N N . SER A 1 85 ? 11.092 -7.526 -12.528 1.00 75.12 85 SER A N 1
ATOM 633 C CA . SER A 1 85 ? 12.163 -6.557 -12.801 1.00 75.12 85 SER A CA 1
ATOM 634 C C . SER A 1 85 ? 13.546 -7.223 -12.897 1.00 75.12 85 SER A C 1
ATOM 636 O O . SER A 1 85 ? 14.342 -6.856 -13.760 1.00 75.12 85 SER A O 1
ATOM 638 N N . GLU A 1 86 ? 13.800 -8.271 -12.103 1.00 77.56 86 GLU A N 1
ATOM 639 C CA . GLU A 1 86 ? 15.024 -9.080 -12.186 1.00 77.56 86 GLU A CA 1
ATOM 640 C C . GLU A 1 86 ? 15.033 -9.974 -13.437 1.00 77.56 86 GLU A C 1
ATOM 642 O O . GLU A 1 86 ? 16.058 -10.108 -14.107 1.00 77.56 86 GLU A O 1
ATOM 647 N N . VAL A 1 87 ? 13.882 -10.557 -13.791 1.00 83.06 87 VAL A N 1
ATOM 648 C CA . VAL A 1 87 ? 13.744 -11.443 -14.961 1.00 83.06 87 VAL A CA 1
ATOM 649 C C . VAL A 1 87 ? 13.872 -10.667 -16.274 1.00 83.06 87 VAL A C 1
ATOM 651 O O . VAL A 1 87 ? 14.625 -11.067 -17.157 1.00 83.06 87 VAL A O 1
ATOM 654 N N . MET A 1 88 ? 13.178 -9.535 -16.404 1.00 81.69 88 MET A N 1
ATOM 655 C CA . MET A 1 88 ? 13.228 -8.663 -17.583 1.00 81.69 88 MET A CA 1
ATOM 656 C C . MET A 1 88 ? 14.648 -8.155 -17.840 1.00 81.69 88 MET A C 1
ATOM 658 O O . MET A 1 88 ? 15.092 -8.074 -18.981 1.00 81.69 88 MET A O 1
ATOM 662 N N . LEU A 1 89 ? 15.390 -7.871 -16.775 1.00 78.31 89 LEU A N 1
ATOM 663 C CA . LEU A 1 89 ? 16.794 -7.497 -16.840 1.00 78.31 89 LEU A CA 1
ATOM 664 C C . LEU A 1 89 ? 17.698 -8.650 -17.306 1.00 78.31 89 LEU A C 1
ATOM 666 O O . LEU A 1 89 ? 18.621 -8.413 -18.083 1.00 78.31 89 LEU A O 1
ATOM 670 N N . ALA A 1 90 ? 17.448 -9.886 -16.867 1.00 81.50 90 ALA A N 1
ATOM 671 C CA . ALA A 1 90 ? 18.178 -11.053 -17.366 1.00 81.50 90 ALA A CA 1
ATOM 672 C C . ALA A 1 90 ? 17.918 -11.278 -18.868 1.00 81.50 90 ALA A C 1
ATOM 674 O O . ALA A 1 90 ? 18.857 -11.497 -19.631 1.00 81.50 90 ALA A O 1
ATOM 675 N N . ILE A 1 91 ? 16.664 -11.123 -19.307 1.00 82.44 91 ILE A N 1
ATOM 676 C CA . ILE A 1 91 ? 16.285 -11.165 -20.729 1.00 82.44 91 ILE A CA 1
ATOM 677 C C . ILE A 1 91 ? 16.998 -10.048 -21.506 1.00 82.44 91 ILE A C 1
ATOM 679 O O . ILE A 1 91 ? 17.556 -10.278 -22.578 1.00 82.44 91 ILE A O 1
ATOM 683 N N . PHE A 1 92 ? 17.037 -8.836 -20.949 1.00 79.19 92 PHE A N 1
ATOM 684 C CA . PHE A 1 92 ? 17.761 -7.712 -21.536 1.00 79.19 92 PHE A CA 1
ATOM 685 C C . PHE A 1 92 ? 19.270 -7.975 -21.640 1.00 79.19 92 PHE A C 1
ATOM 687 O O . PHE A 1 92 ? 19.888 -7.617 -22.644 1.00 79.19 92 PHE A O 1
ATOM 694 N N . ALA A 1 93 ? 19.864 -8.623 -20.635 1.00 77.31 93 ALA A N 1
ATOM 695 C CA . ALA A 1 93 ? 21.265 -9.031 -20.642 1.00 77.31 93 ALA A CA 1
ATOM 696 C C . ALA A 1 93 ? 21.567 -9.988 -21.799 1.00 77.31 93 ALA A C 1
ATOM 698 O O . ALA A 1 93 ? 22.516 -9.764 -22.549 1.00 77.31 93 ALA A O 1
ATOM 699 N N . GLU A 1 94 ? 20.736 -11.016 -21.977 1.00 78.44 94 GLU A N 1
ATOM 700 C CA . GLU A 1 94 ? 20.862 -11.988 -23.065 1.00 78.44 94 GLU A CA 1
ATOM 701 C C . GLU A 1 94 ? 20.717 -11.316 -24.438 1.00 78.44 94 GLU A C 1
ATOM 703 O O . GLU A 1 94 ? 21.551 -11.504 -25.329 1.00 78.44 94 GLU A O 1
ATOM 708 N N . ALA A 1 95 ? 19.711 -10.450 -24.590 1.00 73.56 95 ALA A N 1
ATOM 709 C CA . ALA A 1 95 ? 19.501 -9.673 -25.807 1.00 73.56 95 ALA A CA 1
ATOM 710 C C . ALA A 1 95 ? 20.678 -8.724 -26.119 1.00 73.56 95 ALA A C 1
ATOM 712 O O . ALA A 1 95 ? 21.009 -8.504 -27.288 1.00 73.56 95 ALA A O 1
ATOM 713 N N . SER A 1 96 ? 21.331 -8.189 -25.082 1.00 69.50 96 SER A N 1
ATOM 714 C CA . SER A 1 96 ? 22.495 -7.302 -25.199 1.00 69.50 96 SER A CA 1
ATOM 715 C C . SER A 1 96 ? 23.794 -8.058 -25.496 1.00 69.50 96 SER A C 1
ATOM 717 O O . SER A 1 96 ? 24.645 -7.543 -26.214 1.00 69.50 96 SER A O 1
ATOM 719 N N . GLN A 1 97 ? 23.962 -9.294 -25.014 1.00 65.75 97 GLN A N 1
ATOM 720 C CA . GLN A 1 97 ? 25.167 -10.091 -25.277 1.00 65.75 97 GLN A CA 1
ATOM 721 C C . GLN A 1 97 ? 25.350 -10.427 -26.762 1.00 65.75 97 GLN A C 1
ATOM 723 O O . GLN A 1 97 ? 26.474 -10.362 -27.250 1.00 65.75 97 GLN A O 1
ATOM 728 N N . LYS A 1 98 ? 24.272 -10.679 -27.516 1.00 57.72 98 LYS A N 1
ATOM 729 C CA . LYS A 1 98 ? 24.352 -10.914 -28.975 1.00 57.72 98 LYS A CA 1
ATOM 730 C C . LYS A 1 98 ? 24.701 -9.658 -29.786 1.00 57.72 98 LYS A C 1
ATOM 732 O O . LYS A 1 98 ? 25.180 -9.756 -30.908 1.00 57.72 98 LYS A O 1
ATOM 737 N N . LEU A 1 99 ? 24.515 -8.462 -29.218 1.00 55.03 99 LEU A N 1
ATOM 738 C CA . LEU A 1 99 ? 25.055 -7.208 -29.768 1.00 55.03 99 LEU A CA 1
ATOM 739 C C . LEU A 1 99 ? 26.592 -7.188 -29.699 1.00 55.03 99 LEU A C 1
ATOM 741 O O . LEU A 1 99 ? 27.239 -6.530 -30.506 1.00 55.03 99 LEU A O 1
ATOM 745 N N . HIS A 1 100 ? 27.185 -7.925 -28.757 1.00 53.25 100 HIS A N 1
ATOM 746 C CA . HIS A 1 100 ? 28.631 -7.994 -28.552 1.00 53.25 100 HIS A CA 1
ATOM 747 C C . HIS A 1 100 ? 29.355 -8.992 -29.467 1.00 53.25 100 HIS A C 1
ATOM 749 O O . HIS A 1 100 ? 30.568 -9.135 -29.329 1.00 53.25 100 HIS A O 1
ATOM 755 N N . GLU A 1 101 ? 28.644 -9.649 -30.389 1.00 54.97 101 GLU A N 1
ATOM 756 C CA . GLU A 1 101 ? 29.226 -10.464 -31.469 1.00 54.97 101 GLU A CA 1
ATOM 757 C C . GLU A 1 101 ? 29.648 -9.615 -32.690 1.00 54.97 101 GLU A C 1
ATOM 759 O O . GLU A 1 101 ? 30.189 -10.140 -33.661 1.00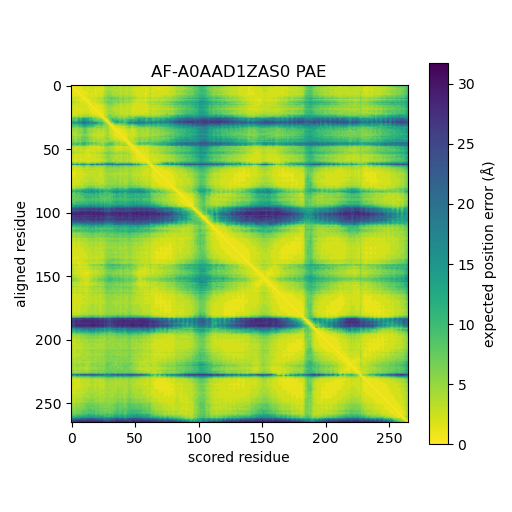 54.97 101 GLU A O 1
ATOM 764 N N . MET A 1 102 ? 29.435 -8.293 -32.643 1.00 57.00 102 MET A N 1
ATOM 765 C CA . MET A 1 102 ? 29.975 -7.335 -33.617 1.00 57.00 102 MET A CA 1
ATOM 766 C C . MET A 1 102 ? 31.491 -7.134 -33.427 1.00 57.00 102 MET A C 1
ATOM 768 O O . MET A 1 102 ? 32.025 -7.415 -32.355 1.00 57.00 102 MET A O 1
ATOM 772 N N . ASP A 1 103 ? 32.170 -6.637 -34.471 1.00 57.75 103 ASP A N 1
ATOM 773 C CA . ASP A 1 103 ? 33.619 -6.368 -34.525 1.00 57.75 103 ASP A CA 1
ATOM 774 C C . ASP A 1 103 ? 34.204 -5.930 -33.156 1.00 57.75 103 ASP A C 1
ATOM 776 O O . ASP A 1 103 ? 33.783 -4.899 -32.617 1.00 57.75 103 ASP A O 1
ATOM 780 N N . PRO A 1 104 ? 35.185 -6.667 -32.587 1.00 60.56 104 PRO A N 1
ATOM 781 C CA . PRO A 1 104 ? 35.814 -6.346 -31.304 1.00 60.56 104 PRO A CA 1
ATOM 782 C C . PRO A 1 104 ? 36.347 -4.911 -31.197 1.00 60.56 104 PRO A C 1
ATOM 784 O O . PRO A 1 104 ? 36.458 -4.388 -30.088 1.00 60.56 104 PRO A O 1
ATOM 787 N N . LEU A 1 105 ? 36.666 -4.266 -32.326 1.00 64.44 105 LEU A N 1
ATOM 788 C CA . LEU A 1 105 ? 37.143 -2.882 -32.390 1.00 64.44 105 LEU A CA 1
ATOM 789 C C . LEU A 1 105 ? 36.024 -1.833 -32.260 1.00 64.44 105 LEU A C 1
ATOM 791 O O . LEU A 1 105 ? 36.312 -0.677 -31.959 1.00 64.44 105 LEU A O 1
ATOM 795 N N . GLN A 1 106 ? 34.759 -2.215 -32.458 1.00 62.28 106 GLN A N 1
ATOM 796 C CA . GLN A 1 106 ? 33.585 -1.343 -32.303 1.00 62.28 106 GLN A CA 1
ATOM 797 C C . GLN A 1 106 ? 32.919 -1.474 -30.925 1.00 62.28 106 GLN A C 1
ATOM 799 O O . GLN A 1 106 ? 31.992 -0.728 -30.602 1.00 62.28 106 GLN A O 1
ATOM 804 N N . LYS A 1 107 ? 33.383 -2.413 -30.093 1.00 63.19 107 LYS A N 1
ATOM 805 C CA . LYS A 1 107 ? 32.786 -2.705 -28.790 1.00 63.19 107 LYS A CA 1
ATOM 806 C C . LYS A 1 107 ? 33.271 -1.725 -27.713 1.00 63.19 107 LYS A C 1
ATOM 808 O O . LYS A 1 107 ? 34.469 -1.523 -27.522 1.00 63.19 107 LYS A O 1
ATOM 813 N N . SER A 1 108 ? 32.333 -1.182 -26.933 1.00 63.22 108 SER A N 1
ATOM 814 C CA . SER A 1 108 ? 32.655 -0.528 -25.657 1.00 63.22 108 SER A CA 1
ATOM 815 C C . SER A 1 108 ? 33.373 -1.511 -24.724 1.00 63.22 108 SER A C 1
ATOM 817 O O . SER A 1 108 ? 32.975 -2.668 -24.600 1.00 63.22 108 SER A O 1
ATOM 819 N N . LYS A 1 109 ? 34.415 -1.048 -24.023 1.00 68.88 109 LYS A N 1
ATOM 820 C CA . LYS A 1 109 ? 35.194 -1.874 -23.085 1.00 68.88 109 LYS A CA 1
ATOM 821 C C . LYS A 1 109 ? 34.338 -2.472 -21.958 1.00 68.88 109 LYS A C 1
ATOM 823 O O . LYS A 1 109 ? 34.677 -3.531 -21.436 1.00 68.88 109 LYS A O 1
ATOM 828 N N . GLU A 1 110 ? 33.254 -1.800 -21.580 1.00 70.25 110 GLU A N 1
ATOM 829 C CA . GLU A 1 110 ? 32.371 -2.205 -20.487 1.00 70.25 110 GLU A CA 1
ATOM 830 C C . GLU A 1 110 ? 30.895 -2.052 -20.862 1.00 70.25 110 GLU A C 1
ATOM 832 O O . GLU A 1 110 ? 30.523 -1.149 -21.619 1.00 70.25 110 GLU A O 1
ATOM 837 N N . ASP A 1 111 ? 30.060 -2.907 -20.267 1.00 74.94 111 ASP A N 1
ATOM 838 C CA . ASP A 1 111 ? 28.604 -2.790 -20.316 1.00 74.94 111 ASP A CA 1
ATOM 839 C C . ASP A 1 111 ? 28.118 -1.562 -19.531 1.00 74.94 111 ASP A C 1
ATOM 841 O O . ASP A 1 111 ? 28.717 -1.159 -18.524 1.00 74.94 111 ASP A O 1
ATOM 845 N N . LEU A 1 112 ? 26.976 -1.008 -19.950 1.00 75.62 112 LEU A N 1
ATOM 846 C CA . LEU A 1 112 ? 26.317 0.098 -19.256 1.00 75.62 112 LEU A CA 1
ATOM 847 C C . LEU A 1 112 ? 25.943 -0.287 -17.817 1.00 75.62 112 LEU A C 1
ATOM 849 O O . LEU A 1 112 ? 25.582 -1.428 -17.520 1.00 75.62 112 LEU A O 1
ATOM 853 N N . TYR A 1 113 ? 25.955 0.701 -16.917 1.00 78.38 113 TYR A N 1
ATOM 854 C CA . TYR A 1 113 ? 25.633 0.504 -15.498 1.00 78.38 113 TYR A CA 1
ATOM 855 C C . TYR A 1 113 ? 24.269 -0.148 -15.276 1.00 78.38 113 TYR A C 1
ATOM 857 O O . TYR A 1 113 ? 24.146 -1.008 -14.404 1.00 78.38 113 TYR A O 1
ATOM 865 N N . ALA A 1 114 ? 23.271 0.229 -16.075 1.00 76.75 114 ALA A N 1
ATOM 866 C CA . ALA A 1 114 ? 21.930 -0.336 -16.003 1.00 76.75 114 ALA A CA 1
ATOM 867 C C . ALA A 1 114 ? 21.907 -1.858 -16.203 1.00 76.75 114 ALA A C 1
ATOM 869 O O . ALA A 1 114 ? 21.036 -2.522 -15.660 1.00 76.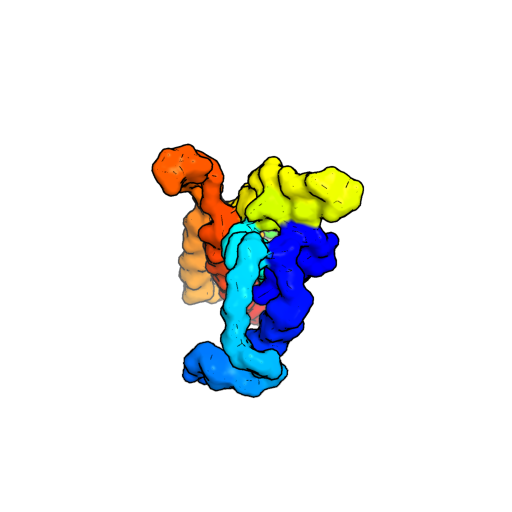75 114 ALA A O 1
ATOM 870 N N . LEU A 1 115 ? 22.877 -2.415 -16.935 1.00 76.19 115 LEU A N 1
ATOM 871 C CA . LEU A 1 115 ? 23.048 -3.854 -17.070 1.00 76.19 115 LEU A CA 1
ATOM 872 C C . LEU A 1 115 ? 23.951 -4.400 -15.959 1.00 76.19 115 LEU A C 1
ATOM 874 O O . LEU A 1 115 ? 23.552 -5.282 -15.207 1.00 76.19 115 LEU A O 1
ATOM 878 N N . ARG A 1 116 ? 25.151 -3.836 -15.803 1.00 81.50 116 ARG A N 1
ATOM 879 C CA . ARG A 1 116 ? 26.215 -4.400 -14.955 1.00 81.50 116 ARG A CA 1
ATOM 880 C C . ARG A 1 116 ? 25.976 -4.270 -13.451 1.00 81.50 116 ARG A C 1
ATOM 882 O O . ARG A 1 116 ? 26.471 -5.083 -12.675 1.00 81.50 116 ARG A O 1
ATOM 889 N N . THR A 1 117 ? 25.263 -3.233 -13.018 1.00 84.06 117 THR A N 1
ATOM 890 C CA . THR A 1 117 ? 25.061 -2.927 -11.588 1.00 84.06 117 THR A CA 1
ATOM 891 C C . THR A 1 117 ? 23.655 -3.233 -11.100 1.00 84.06 117 THR A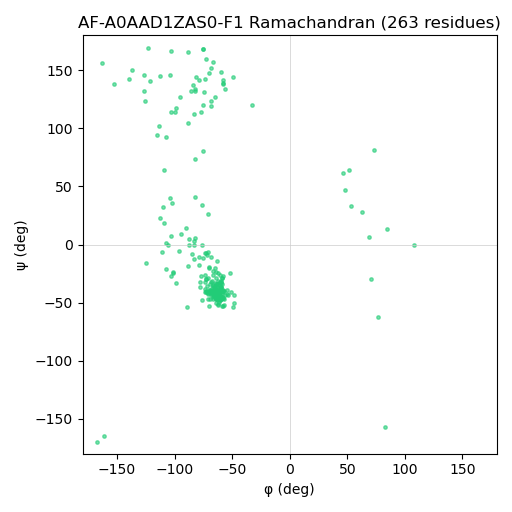 C 1
ATOM 893 O O . THR A 1 117 ? 23.348 -3.041 -9.928 1.00 84.06 117 THR A O 1
ATOM 896 N N . SER A 1 118 ? 22.803 -3.751 -11.972 1.00 83.94 118 SER A N 1
ATOM 897 C CA . SER A 1 118 ? 21.389 -3.956 -11.697 1.00 83.94 118 SER A CA 1
ATOM 898 C C . SER A 1 118 ? 21.075 -4.876 -10.507 1.00 83.94 118 SER A C 1
ATOM 900 O O . SER A 1 118 ? 20.198 -4.485 -9.737 1.00 83.94 118 SER A O 1
ATOM 902 N N . PRO A 1 119 ? 21.807 -5.974 -10.194 1.00 85.31 119 PRO A N 1
ATOM 903 C CA . PRO A 1 119 ? 21.530 -6.725 -8.964 1.00 85.31 119 PRO A CA 1
ATOM 904 C C . PRO A 1 119 ? 21.851 -5.905 -7.707 1.00 85.31 119 PRO A C 1
ATOM 906 O O . PRO A 1 119 ? 21.159 -5.990 -6.696 1.00 85.31 119 PRO A O 1
ATOM 909 N N . ARG A 1 120 ? 22.895 -5.064 -7.775 1.00 88.44 120 ARG A N 1
ATOM 910 C CA . ARG A 1 120 ? 23.261 -4.139 -6.689 1.00 88.44 120 ARG A CA 1
ATOM 911 C C . ARG A 1 120 ? 22.263 -2.992 -6.553 1.00 88.44 120 ARG A C 1
ATOM 913 O O . ARG A 1 120 ? 22.105 -2.476 -5.452 1.00 88.44 120 ARG A O 1
ATOM 920 N N . TRP A 1 121 ? 21.614 -2.603 -7.647 1.00 88.50 121 TRP A N 1
ATOM 921 C CA . TRP A 1 121 ? 20.577 -1.578 -7.659 1.00 88.50 121 TRP A CA 1
ATOM 922 C C . TRP A 1 121 ? 19.249 -2.098 -7.097 1.00 88.50 121 TRP A C 1
ATOM 924 O O . TRP A 1 121 ? 18.670 -1.445 -6.233 1.00 88.50 121 TRP A O 1
ATOM 934 N N . LEU A 1 122 ? 18.798 -3.277 -7.546 1.00 89.31 122 LEU A N 1
ATOM 935 C CA . LEU A 1 122 ? 17.501 -3.866 -7.189 1.00 89.31 122 LEU A CA 1
ATOM 936 C C . LEU A 1 122 ? 17.486 -4.508 -5.795 1.00 89.31 122 LEU A C 1
ATOM 938 O O . LEU A 1 122 ? 16.492 -4.367 -5.083 1.00 89.31 122 LEU A O 1
ATOM 942 N N . GLY A 1 123 ? 18.581 -5.150 -5.372 1.00 91.94 123 GLY A N 1
ATOM 943 C CA . GLY A 1 123 ? 18.658 -5.870 -4.093 1.00 91.94 123 GLY A CA 1
ATOM 944 C C . GLY A 1 123 ? 18.169 -5.060 -2.880 1.00 91.94 123 GLY A C 1
ATOM 945 O O . GLY A 1 123 ? 17.239 -5.503 -2.202 1.00 91.94 123 GLY A O 1
ATOM 946 N N . PRO A 1 124 ? 18.691 -3.841 -2.637 1.00 94.94 124 PRO A N 1
ATOM 947 C CA . PRO A 1 124 ? 18.223 -2.994 -1.538 1.00 94.94 124 PRO A CA 1
ATOM 948 C C . PRO A 1 124 ? 16.736 -2.621 -1.630 1.00 94.94 124 PRO A C 1
ATOM 950 O O . PRO A 1 124 ? 16.064 -2.497 -0.608 1.00 94.94 124 PRO A O 1
ATOM 953 N N . GLN A 1 125 ? 16.188 -2.475 -2.841 1.00 94.62 125 GLN A N 1
ATOM 954 C CA . GLN A 1 125 ? 14.778 -2.110 -3.030 1.00 94.62 125 GLN A CA 1
ATOM 955 C C . GLN A 1 125 ? 13.865 -3.267 -2.614 1.00 94.62 125 GLN A C 1
ATOM 957 O O . GLN A 1 125 ? 12.862 -3.063 -1.931 1.00 94.62 125 GLN A O 1
ATOM 962 N N . ILE A 1 126 ? 14.254 -4.496 -2.962 1.00 93.81 126 ILE A N 1
ATOM 963 C CA . ILE A 1 126 ? 13.551 -5.723 -2.570 1.00 93.81 126 ILE A CA 1
ATOM 964 C C . ILE A 1 126 ? 13.571 -5.894 -1.046 1.00 93.81 126 ILE A C 1
ATOM 966 O O . ILE A 1 126 ? 12.551 -6.244 -0.447 1.00 93.81 126 ILE A O 1
ATOM 970 N N . GLU A 1 127 ? 14.702 -5.615 -0.393 1.00 96.75 127 GLU A N 1
ATOM 971 C CA . GLU A 1 127 ? 14.804 -5.642 1.072 1.00 96.75 127 GLU A CA 1
ATOM 972 C C . GLU A 1 127 ? 13.847 -4.639 1.731 1.00 96.75 127 GLU A C 1
ATOM 974 O O . GLU A 1 127 ? 13.128 -4.991 2.673 1.00 96.75 127 GLU A O 1
ATOM 979 N N . VAL A 1 128 ? 13.773 -3.416 1.196 1.00 97.75 128 VAL A N 1
ATOM 980 C CA . VAL A 1 128 ? 12.838 -2.382 1.662 1.00 97.75 128 VAL A CA 1
ATOM 981 C C . VAL A 1 128 ? 11.384 -2.837 1.509 1.00 97.75 128 VAL A C 1
ATOM 983 O O . VAL A 1 128 ? 10.617 -2.759 2.472 1.00 97.75 128 VAL A O 1
ATOM 986 N N . ILE A 1 129 ? 11.006 -3.373 0.345 1.00 97.44 129 ILE A N 1
ATOM 987 C CA . ILE A 1 129 ? 9.644 -3.865 0.068 1.00 97.44 129 ILE A CA 1
ATOM 988 C C . ILE A 1 129 ? 9.269 -5.016 1.014 1.00 97.44 129 ILE A C 1
ATOM 990 O O . ILE A 1 129 ? 8.176 -5.029 1.591 1.00 97.44 129 ILE A O 1
ATOM 994 N N . ARG A 1 130 ? 10.185 -5.963 1.248 1.00 96.94 130 ARG A N 1
ATOM 995 C CA . ARG A 1 130 ? 9.975 -7.080 2.185 1.00 96.94 130 ARG A CA 1
ATOM 996 C C . ARG A 1 130 ? 9.801 -6.599 3.623 1.00 96.94 130 ARG A C 1
ATOM 998 O O . ARG A 1 130 ? 8.896 -7.062 4.320 1.00 96.94 130 ARG A O 1
ATOM 1005 N N . SER A 1 131 ? 10.624 -5.648 4.058 1.00 98.12 131 SER A N 1
ATOM 1006 C CA . SER A 1 131 ? 10.512 -5.043 5.389 1.00 98.12 131 SER A CA 1
ATOM 1007 C C . SER A 1 131 ? 9.171 -4.322 5.569 1.00 98.12 131 SER A C 1
ATOM 1009 O O . SER A 1 131 ? 8.463 -4.559 6.554 1.00 98.12 131 SER A O 1
ATOM 1011 N N . ALA A 1 132 ? 8.761 -3.527 4.573 1.00 97.88 132 ALA A N 1
ATOM 1012 C CA . ALA A 1 132 ? 7.467 -2.851 4.553 1.00 97.88 132 ALA A CA 1
ATOM 1013 C C . ALA A 1 132 ? 6.299 -3.851 4.629 1.00 97.88 132 ALA A C 1
ATOM 1015 O O . ALA A 1 132 ? 5.379 -3.657 5.426 1.00 97.88 132 ALA A O 1
ATOM 1016 N N . THR A 1 133 ? 6.384 -4.963 3.890 1.00 98.19 133 THR A N 1
ATOM 1017 C CA . THR A 1 133 ? 5.413 -6.075 3.921 1.00 98.19 133 THR A CA 1
ATOM 1018 C C . THR A 1 133 ? 5.260 -6.638 5.326 1.00 98.19 133 THR A C 1
ATOM 1020 O O . THR A 1 133 ? 4.158 -6.645 5.872 1.00 98.19 133 THR A O 1
ATOM 1023 N N . LYS A 1 134 ? 6.367 -6.998 5.986 1.00 98.00 134 LYS A N 1
ATOM 1024 C CA . LYS A 1 134 ? 6.320 -7.504 7.367 1.00 98.00 134 LYS A CA 1
ATOM 1025 C C . LYS A 1 134 ? 5.825 -6.475 8.372 1.00 98.00 134 LYS A C 1
ATOM 1027 O O . LYS A 1 134 ? 5.270 -6.842 9.408 1.00 98.00 134 LYS A O 1
ATOM 1032 N N . MET A 1 135 ? 6.041 -5.190 8.122 1.00 96.12 135 MET A N 1
ATOM 1033 C CA . MET A 1 135 ? 5.520 -4.129 8.976 1.00 96.12 135 MET A CA 1
ATOM 1034 C C . MET A 1 135 ? 4.000 -3.962 8.820 1.00 96.12 135 MET A C 1
ATOM 1036 O O . MET A 1 135 ? 3.312 -3.848 9.834 1.00 96.12 135 MET A O 1
ATOM 1040 N N . ILE A 1 136 ? 3.461 -4.035 7.598 1.00 96.56 136 ILE A N 1
ATOM 1041 C CA . ILE A 1 136 ? 2.011 -3.971 7.348 1.00 96.56 136 ILE A CA 1
ATOM 1042 C C . ILE A 1 136 ? 1.292 -5.238 7.821 1.00 96.56 136 ILE A C 1
ATOM 1044 O O . ILE A 1 136 ? 0.267 -5.122 8.492 1.00 96.56 136 ILE A O 1
ATOM 1048 N N . GLU A 1 137 ? 1.857 -6.428 7.596 1.00 96.56 137 GLU A N 1
ATOM 1049 C CA . GLU A 1 137 ? 1.335 -7.688 8.152 1.00 96.56 137 GLU A CA 1
ATOM 1050 C C . GLU A 1 137 ? 1.173 -7.591 9.681 1.00 96.56 137 GLU A C 1
ATOM 1052 O O . GLU A 1 137 ? 0.139 -7.945 10.243 1.00 96.56 137 GLU A O 1
ATOM 1057 N N . ARG A 1 138 ? 2.158 -7.018 10.382 1.00 92.81 138 ARG A N 1
ATOM 1058 C CA . ARG A 1 138 ? 2.080 -6.788 11.835 1.00 92.81 138 ARG A CA 1
ATOM 1059 C C . ARG A 1 138 ? 1.106 -5.681 12.245 1.00 92.81 138 ARG A C 1
ATOM 1061 O O . ARG A 1 138 ? 0.867 -5.523 13.437 1.00 92.81 138 ARG A O 1
ATOM 1068 N N . LYS A 1 139 ? 0.557 -4.894 11.316 1.00 91.38 139 LYS A N 1
ATOM 1069 C CA . LYS A 1 139 ? -0.422 -3.826 11.593 1.00 91.38 139 LYS A CA 1
ATOM 1070 C C . LYS A 1 139 ? -1.862 -4.209 11.288 1.00 91.38 139 LYS A C 1
ATOM 1072 O O . LYS A 1 139 ? -2.755 -3.613 11.880 1.00 91.38 139 LYS A O 1
ATOM 1077 N N . ILE A 1 140 ? -2.092 -5.179 10.409 1.00 93.38 140 ILE A N 1
ATOM 1078 C CA . ILE A 1 140 ? -3.444 -5.666 10.098 1.00 93.38 140 ILE A CA 1
ATOM 1079 C C . ILE A 1 140 ? -3.959 -6.710 11.097 1.00 93.38 140 ILE A C 1
ATOM 1081 O O . ILE A 1 140 ? -5.141 -7.025 11.063 1.00 93.38 140 ILE A O 1
ATOM 1085 N N . ASN A 1 141 ? -3.087 -7.242 11.959 1.00 93.44 141 ASN A N 1
ATOM 1086 C CA . ASN A 1 141 ? -3.384 -8.322 12.907 1.00 93.44 141 ASN A CA 1
ATOM 1087 C C . ASN A 1 141 ? -3.598 -7.938 14.389 1.00 93.44 141 ASN A C 1
ATOM 1089 O O . ASN A 1 141 ? -4.272 -8.704 15.073 1.00 93.44 141 ASN A O 1
ATOM 1093 N N . PRO A 1 142 ? -3.034 -6.846 14.945 1.00 88.25 142 PRO A N 1
ATOM 1094 C CA . PRO A 1 142 ? -3.248 -6.490 16.346 1.00 88.25 142 PRO A CA 1
ATOM 1095 C C . PRO A 1 142 ? -4.489 -5.611 16.538 1.00 88.25 142 PRO A C 1
ATOM 1097 O O . PRO A 1 142 ? -4.979 -4.980 15.600 1.00 88.25 142 PRO A O 1
ATOM 1100 N N . VAL A 1 143 ? -4.927 -5.490 17.794 1.00 89.69 143 VAL A N 1
ATOM 1101 C CA . VAL A 1 143 ? -5.968 -4.534 18.191 1.00 89.69 143 VAL A CA 1
ATOM 1102 C C . VAL A 1 143 ? -5.421 -3.115 18.062 1.00 89.69 143 VAL A C 1
ATOM 1104 O O . VAL A 1 143 ? -4.439 -2.742 18.703 1.00 89.69 143 VAL A O 1
ATOM 1107 N N . ASN A 1 144 ? -6.054 -2.324 17.207 1.00 87.50 144 ASN A N 1
ATOM 1108 C CA . ASN A 1 144 ? -5.679 -0.951 16.864 1.00 87.50 144 ASN A CA 1
ATOM 1109 C C . ASN A 1 144 ? -6.707 0.080 17.361 1.00 87.50 144 ASN A C 1
ATOM 1111 O O . ASN A 1 144 ? -6.788 1.182 16.831 1.00 87.50 144 ASN A O 1
ATOM 1115 N N . ASP A 1 145 ? -7.470 -0.309 18.378 1.00 89.06 145 ASP A N 1
ATOM 1116 C CA . ASP A 1 145 ? -8.558 0.438 19.001 1.00 89.06 145 ASP A CA 1
ATOM 1117 C C . ASP A 1 145 ? -8.115 1.050 20.345 1.00 89.06 145 ASP A C 1
ATOM 1119 O O . ASP A 1 145 ? -7.057 0.710 20.890 1.00 89.06 145 ASP A O 1
ATOM 1123 N N . ASN A 1 146 ? -8.916 1.970 20.878 1.00 92.38 146 ASN A N 1
ATOM 1124 C CA . ASN A 1 146 ? -8.695 2.622 22.164 1.00 92.38 146 ASN A CA 1
ATOM 1125 C C . ASN A 1 146 ? -10.032 3.066 22.796 1.00 92.38 146 ASN A C 1
ATOM 1127 O O . ASN A 1 146 ? -10.846 3.649 22.079 1.00 92.38 146 ASN A O 1
ATOM 1131 N N . PRO A 1 147 ? -10.239 2.882 24.118 1.00 94.44 147 PRO A N 1
ATOM 1132 C CA . PRO A 1 147 ? -9.414 2.074 25.023 1.00 94.44 147 PRO A CA 1
ATOM 1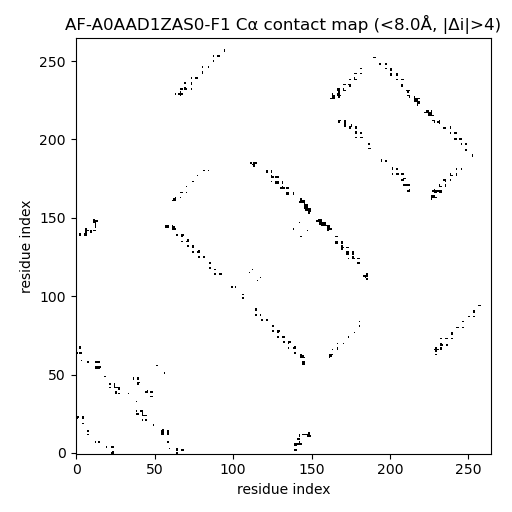133 C C . PRO A 1 147 ? -9.481 0.579 24.691 1.00 94.44 147 PRO A C 1
ATOM 1135 O O . PRO A 1 147 ? -10.442 0.116 24.080 1.00 94.44 147 PRO A O 1
ATOM 1138 N N . LEU A 1 148 ? -8.456 -0.164 25.111 1.00 94.38 148 LEU A N 1
ATOM 1139 C CA . LEU A 1 148 ? -8.484 -1.624 25.132 1.00 94.38 148 LEU A CA 1
ATOM 1140 C C . LEU A 1 148 ? -9.199 -2.106 26.389 1.00 94.38 148 LEU A C 1
ATOM 1142 O O . LEU A 1 148 ? -8.880 -1.657 27.489 1.00 94.38 148 LEU A O 1
ATOM 1146 N N . ILE A 1 149 ? -10.108 -3.056 26.241 1.00 94.88 149 ILE A N 1
ATOM 1147 C CA . ILE A 1 149 ? -10.860 -3.623 27.356 1.00 94.88 149 ILE A CA 1
ATOM 1148 C C . ILE A 1 149 ? -10.228 -4.952 27.755 1.00 94.88 149 ILE A C 1
ATOM 1150 O O . ILE A 1 149 ? -10.257 -5.919 26.998 1.00 94.88 149 ILE A O 1
ATOM 1154 N N . GLU A 1 150 ? -9.656 -5.016 28.956 1.00 94.19 150 GLU A N 1
ATOM 1155 C CA . GLU A 1 150 ? -9.096 -6.244 29.512 1.00 94.19 150 GLU A CA 1
ATOM 1156 C C . GLU A 1 150 ? -9.990 -6.768 30.642 1.00 94.19 150 GLU A C 1
ATOM 1158 O O . GLU A 1 150 ? -9.834 -6.417 31.817 1.00 94.19 150 GLU A O 1
ATOM 1163 N N . VAL A 1 151 ? -10.923 -7.648 30.269 1.00 92.75 151 VAL A N 1
ATOM 1164 C CA . VAL A 1 151 ? -11.919 -8.243 31.177 1.00 92.75 151 VAL A CA 1
ATOM 1165 C C . VAL A 1 151 ? -11.255 -8.988 32.338 1.00 92.75 151 VAL A C 1
ATOM 1167 O O . VAL A 1 151 ? -11.676 -8.846 33.482 1.00 92.75 151 VAL A O 1
ATOM 1170 N N . SER A 1 152 ? -10.160 -9.713 32.080 1.00 93.94 152 SER A N 1
ATOM 1171 C CA . SER A 1 152 ? -9.428 -10.477 33.106 1.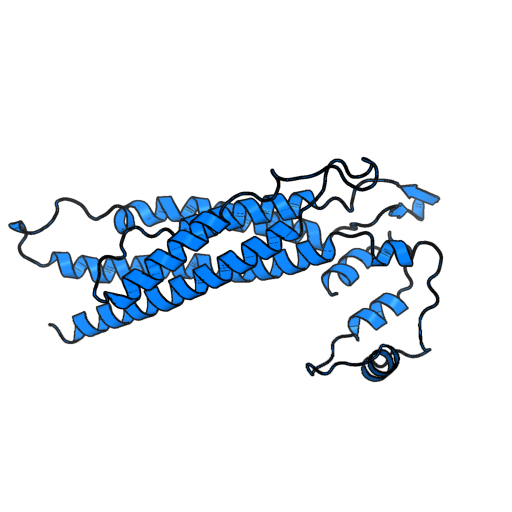00 93.94 152 SER A CA 1
ATOM 1172 C C . SER A 1 152 ? -8.872 -9.609 34.239 1.00 93.94 152 SER A C 1
ATOM 1174 O O . SER A 1 152 ? -8.697 -10.093 35.356 1.00 93.94 152 SER A O 1
ATOM 1176 N N . LYS A 1 153 ? -8.605 -8.326 33.968 1.00 94.62 153 LYS A N 1
ATOM 1177 C CA . LYS A 1 153 ? -8.120 -7.351 34.954 1.00 94.62 153 LYS A CA 1
ATOM 1178 C C . LYS A 1 153 ? -9.196 -6.364 35.392 1.00 94.62 153 LYS A C 1
ATOM 1180 O O . LYS A 1 153 ? -8.890 -5.498 36.210 1.00 94.62 153 LYS A O 1
ATOM 1185 N N . ASN A 1 154 ? -10.413 -6.483 34.856 1.00 94.44 154 ASN A N 1
ATOM 1186 C CA . ASN A 1 154 ? -11.508 -5.534 35.032 1.00 94.44 154 ASN A CA 1
ATOM 1187 C C . ASN A 1 154 ? -11.055 -4.077 34.796 1.00 94.44 154 ASN A C 1
ATOM 1189 O O . ASN A 1 154 ? -11.261 -3.201 35.639 1.00 94.44 154 ASN A O 1
ATOM 1193 N N . LYS A 1 155 ? -10.324 -3.839 33.696 1.00 95.81 155 LYS A N 1
ATOM 1194 C CA . LYS A 1 155 ? -9.700 -2.542 33.395 1.00 95.81 155 LYS A CA 1
ATOM 1195 C C . LYS A 1 155 ? -9.804 -2.170 31.922 1.00 95.81 155 LYS A C 1
ATOM 1197 O O . LYS A 1 155 ? -9.600 -3.004 31.044 1.00 95.81 155 LYS A O 1
ATOM 1202 N N . ALA A 1 156 ? -10.013 -0.878 31.687 1.00 95.62 156 ALA A N 1
ATOM 1203 C CA . ALA A 1 156 ? -9.819 -0.242 30.393 1.00 95.62 156 ALA A CA 1
ATOM 1204 C C . ALA A 1 156 ? -8.419 0.392 30.333 1.00 95.62 156 ALA A C 1
ATOM 1206 O O . ALA A 1 156 ? -8.038 1.173 31.208 1.00 95.62 156 ALA A O 1
ATOM 1207 N N . PHE A 1 157 ? -7.644 0.052 29.307 1.00 95.25 157 PHE A N 1
ATOM 1208 C CA . PHE A 1 157 ? -6.315 0.597 29.055 1.00 95.25 157 PHE A CA 1
ATOM 1209 C C . PHE A 1 157 ? -6.379 1.631 27.938 1.00 95.25 157 PHE A C 1
ATOM 1211 O O . PHE A 1 157 ? -6.641 1.302 26.780 1.00 95.25 157 PHE A O 1
ATOM 1218 N N . HIS A 1 158 ? -6.109 2.885 28.290 1.00 95.25 158 HIS A N 1
ATOM 1219 C CA . HIS A 1 158 ? -5.988 3.969 27.325 1.00 95.25 158 HIS A CA 1
ATOM 1220 C C . HIS A 1 158 ? -4.575 4.004 26.735 1.00 95.25 158 HIS A C 1
ATOM 1222 O O . HIS A 1 158 ? -3.585 3.866 27.454 1.00 95.25 158 HIS A O 1
ATOM 1228 N N . GLY A 1 159 ? -4.479 4.202 25.425 1.00 92.06 159 GLY A N 1
ATOM 1229 C CA . GLY A 1 159 ? -3.217 4.260 24.697 1.00 92.06 159 GLY A CA 1
ATOM 1230 C C . GLY A 1 159 ? -3.387 4.806 23.281 1.00 92.06 159 GLY A C 1
ATOM 1231 O O . GLY A 1 159 ? -4.444 5.309 22.917 1.00 92.06 159 GLY A O 1
ATOM 1232 N N . GLY A 1 160 ? -2.330 4.699 22.476 1.00 91.38 160 GLY A N 1
ATOM 1233 C CA . GLY A 1 160 ? -2.258 5.260 21.121 1.00 91.38 160 GLY A CA 1
ATOM 1234 C C . GLY A 1 160 ? -2.274 4.217 20.003 1.00 91.38 160 GLY A C 1
ATOM 1235 O O . GLY A 1 160 ? -1.618 4.417 18.986 1.00 91.38 160 GLY A O 1
ATOM 1236 N N . ASN A 1 161 ? -2.954 3.077 20.173 1.00 90.62 161 ASN A N 1
ATOM 1237 C CA . ASN A 1 161 ? -2.901 1.968 19.200 1.00 90.62 161 ASN A CA 1
ATOM 1238 C C . ASN A 1 161 ? -3.498 2.320 17.826 1.00 90.62 161 ASN A C 1
ATOM 1240 O O . ASN A 1 161 ? -3.162 1.689 16.821 1.00 90.62 161 ASN A O 1
ATOM 1244 N N . PHE A 1 162 ? -4.332 3.358 17.783 1.00 90.12 162 PHE A N 1
ATOM 1245 C CA . PHE A 1 162 ? -4.857 3.969 16.564 1.00 90.12 162 PHE A CA 1
ATOM 1246 C C . PHE A 1 162 ? -3.795 4.753 15.777 1.00 90.12 162 PHE A C 1
ATOM 1248 O O . PHE A 1 162 ? -4.068 5.206 14.665 1.00 90.12 162 PHE A O 1
ATOM 1255 N N . GLN A 1 163 ? -2.576 4.913 16.306 1.00 92.62 163 GLN A N 1
ATOM 1256 C CA . GLN A 1 163 ? -1.521 5.635 15.613 1.00 92.62 163 GLN A CA 1
ATOM 1257 C C . GLN A 1 163 ? -0.913 4.804 14.474 1.00 92.62 163 GLN A C 1
ATOM 1259 O O . GLN A 1 163 ? -0.345 3.724 14.663 1.00 92.62 163 GLN A O 1
ATOM 1264 N N . GLY A 1 164 ? -1.014 5.338 13.259 1.00 91.94 164 GLY A N 1
ATOM 1265 C CA . GLY A 1 164 ? -0.713 4.627 12.016 1.00 91.94 164 GLY A CA 1
ATOM 1266 C C . GLY A 1 164 ? 0.726 4.715 11.517 1.00 91.94 164 GLY A C 1
ATOM 1267 O O . GLY A 1 164 ? 0.953 4.368 10.362 1.00 91.94 164 GLY A O 1
ATOM 1268 N N . THR A 1 165 ? 1.693 5.162 12.324 1.00 94.06 165 THR A N 1
ATOM 1269 C CA . THR A 1 165 ? 3.071 5.454 11.871 1.00 94.06 165 THR A CA 1
ATOM 1270 C C . THR A 1 165 ? 3.712 4.346 11.037 1.00 94.06 165 THR A C 1
ATOM 1272 O O . THR A 1 165 ? 4.276 4.652 9.985 1.00 94.06 165 THR A O 1
ATOM 1275 N N . PRO A 1 166 ? 3.589 3.055 11.411 1.00 93.88 166 PRO A N 1
ATOM 1276 C CA . PRO A 1 166 ? 4.177 1.980 10.618 1.00 93.88 166 PRO A CA 1
ATOM 1277 C C . PRO A 1 166 ? 3.599 1.886 9.199 1.00 93.88 166 PRO A C 1
ATOM 1279 O O . PRO A 1 166 ? 4.282 1.415 8.302 1.00 93.88 166 PRO A O 1
ATOM 1282 N N . ILE A 1 167 ? 2.370 2.359 8.966 1.00 95.50 167 ILE A N 1
ATOM 1283 C CA . ILE A 1 167 ? 1.783 2.410 7.623 1.00 95.50 167 ILE A CA 1
ATOM 1284 C C . ILE A 1 167 ? 2.497 3.466 6.788 1.00 95.50 167 ILE A C 1
ATOM 1286 O O . ILE A 1 167 ? 2.995 3.148 5.716 1.00 95.50 167 ILE A O 1
ATOM 1290 N N . GLY A 1 168 ? 2.597 4.702 7.278 1.00 96.00 168 GLY A N 1
ATOM 1291 C CA . GLY A 1 168 ? 3.186 5.779 6.485 1.00 96.00 168 GLY A CA 1
ATOM 1292 C C . GLY A 1 168 ? 4.672 5.586 6.236 1.00 96.00 168 GLY A C 1
ATOM 1293 O O . GLY A 1 168 ? 5.113 5.769 5.110 1.00 96.00 168 GLY A O 1
ATOM 1294 N N . VAL A 1 169 ? 5.421 5.122 7.242 1.00 96.31 169 VAL A N 1
ATOM 1295 C CA . VAL A 1 169 ? 6.849 4.804 7.078 1.00 96.31 169 VAL A CA 1
ATOM 1296 C C . VAL A 1 169 ? 7.042 3.674 6.063 1.00 96.31 169 VAL A C 1
ATOM 1298 O O . VAL A 1 169 ? 7.873 3.796 5.167 1.00 96.31 169 VAL A O 1
ATOM 1301 N N . SER A 1 170 ? 6.248 2.595 6.147 1.00 97.25 170 SER A N 1
ATOM 1302 C CA . SER A 1 170 ? 6.289 1.514 5.151 1.00 97.25 170 SER A CA 1
ATOM 1303 C C . SER A 1 170 ? 6.002 2.024 3.746 1.00 97.25 170 SER A C 1
ATOM 1305 O O . SER A 1 170 ? 6.687 1.640 2.805 1.00 97.25 170 SER A O 1
ATOM 1307 N N . MET A 1 171 ? 4.972 2.855 3.596 1.00 98.12 171 MET A N 1
ATOM 1308 C CA . MET A 1 171 ? 4.507 3.324 2.295 1.00 98.12 171 MET A CA 1
ATOM 1309 C C . MET A 1 171 ? 5.448 4.352 1.670 1.00 98.12 171 MET A C 1
ATOM 1311 O O . MET A 1 171 ? 5.689 4.258 0.470 1.00 98.12 171 MET A O 1
ATOM 1315 N N . ASP A 1 172 ? 6.030 5.264 2.453 1.00 98.00 172 ASP A N 1
ATOM 1316 C CA . ASP A 1 172 ? 7.046 6.210 1.978 1.00 98.00 172 ASP A CA 1
ATOM 1317 C C . ASP A 1 172 ? 8.308 5.468 1.515 1.00 98.00 172 ASP A C 1
ATOM 1319 O O . ASP A 1 172 ? 8.791 5.700 0.406 1.00 98.00 172 ASP A O 1
ATOM 1323 N N . HIS A 1 173 ? 8.800 4.508 2.307 1.00 97.88 173 HIS A N 1
ATOM 1324 C CA . HIS A 1 173 ? 9.963 3.703 1.922 1.00 97.88 173 HIS A CA 1
ATOM 1325 C C . HIS A 1 173 ? 9.684 2.813 0.705 1.00 97.88 173 HIS A C 1
ATOM 1327 O O . HIS A 1 173 ? 10.497 2.763 -0.217 1.00 97.88 173 HIS A O 1
ATOM 1333 N N . ALA A 1 174 ? 8.531 2.136 0.668 1.00 97.81 174 ALA A N 1
ATOM 1334 C CA . ALA A 1 174 ? 8.142 1.316 -0.476 1.00 97.81 174 ALA A CA 1
ATOM 1335 C C . ALA A 1 174 ? 8.011 2.162 -1.749 1.00 97.81 174 ALA A C 1
ATOM 1337 O O . ALA A 1 174 ? 8.473 1.743 -2.803 1.00 97.81 174 ALA A O 1
ATOM 1338 N N . ARG A 1 175 ? 7.455 3.376 -1.659 1.00 98.00 175 ARG A N 1
ATOM 1339 C CA . ARG A 1 175 ? 7.318 4.284 -2.806 1.00 98.00 175 ARG A CA 1
ATOM 1340 C C . ARG A 1 175 ? 8.665 4.726 -3.362 1.00 98.00 175 ARG A C 1
ATOM 1342 O O . ARG A 1 175 ? 8.844 4.732 -4.576 1.00 98.00 175 ARG A O 1
ATOM 1349 N N . LEU A 1 176 ? 9.626 5.029 -2.492 1.00 98.00 176 LEU A N 1
ATOM 1350 C CA . LEU A 1 176 ? 10.992 5.337 -2.911 1.00 98.00 176 LEU A CA 1
ATOM 1351 C C . LEU A 1 176 ? 11.676 4.130 -3.584 1.00 98.00 176 LEU A C 1
ATOM 1353 O O . LEU A 1 176 ? 12.361 4.291 -4.597 1.00 98.00 176 LEU A O 1
ATOM 1357 N N . ALA A 1 177 ? 11.457 2.921 -3.059 1.00 96.56 177 ALA A N 1
ATOM 1358 C CA . ALA A 1 177 ? 11.953 1.682 -3.657 1.00 96.56 177 ALA A CA 1
ATOM 1359 C C . ALA A 1 177 ? 11.335 1.430 -5.046 1.00 96.56 177 ALA A C 1
ATOM 1361 O O . ALA A 1 177 ? 12.067 1.182 -6.002 1.00 96.56 177 ALA A O 1
ATOM 1362 N N . ILE A 1 178 ? 10.013 1.584 -5.191 1.00 95.88 178 ILE A N 1
ATOM 1363 C CA . ILE A 1 178 ? 9.284 1.496 -6.472 1.00 95.88 178 ILE A CA 1
ATOM 1364 C C . ILE A 1 178 ? 9.850 2.501 -7.480 1.00 95.88 178 ILE A C 1
ATOM 1366 O O . ILE A 1 178 ? 10.159 2.135 -8.613 1.00 95.88 178 ILE A O 1
ATOM 1370 N N . ALA A 1 179 ? 10.052 3.754 -7.064 1.00 95.69 179 ALA A N 1
ATOM 1371 C CA . ALA A 1 179 ? 10.630 4.777 -7.929 1.00 95.69 179 ALA A CA 1
ATOM 1372 C C . ALA A 1 179 ? 12.066 4.453 -8.355 1.00 95.69 179 ALA A C 1
ATOM 1374 O O . ALA A 1 179 ? 12.454 4.745 -9.487 1.00 95.69 179 ALA A O 1
ATOM 1375 N N . SER A 1 180 ? 12.842 3.813 -7.481 1.00 93.25 180 SER A N 1
ATOM 1376 C CA . SER A 1 180 ? 14.189 3.341 -7.805 1.00 93.25 180 SER A CA 1
ATOM 1377 C C . SER A 1 180 ? 14.160 2.169 -8.788 1.00 93.25 180 SER A C 1
ATOM 1379 O O . SER A 1 180 ? 14.972 2.146 -9.707 1.00 93.25 180 SER A O 1
ATOM 1381 N N . ILE A 1 181 ? 13.208 1.238 -8.661 1.00 91.12 181 ILE A N 1
ATOM 1382 C CA . ILE A 1 181 ? 13.008 0.133 -9.617 1.00 91.12 181 ILE A CA 1
ATOM 1383 C C . ILE A 1 181 ? 12.618 0.677 -10.998 1.00 91.12 181 ILE A C 1
ATOM 1385 O O . ILE A 1 181 ? 13.208 0.284 -12.001 1.00 91.12 181 ILE A O 1
ATOM 1389 N N . GLY A 1 182 ? 11.668 1.616 -11.058 1.00 89.06 182 GLY A N 1
ATOM 1390 C CA . GLY A 1 182 ? 11.247 2.237 -12.319 1.00 89.06 182 GLY A CA 1
ATOM 1391 C C . GLY A 1 182 ? 12.338 3.094 -12.970 1.00 89.06 182 GLY A C 1
ATOM 1392 O O . GLY A 1 182 ? 12.338 3.292 -14.186 1.00 89.06 182 GLY A O 1
ATOM 1393 N N . LYS A 1 183 ? 13.316 3.572 -12.192 1.00 84.19 183 LYS A N 1
ATOM 1394 C CA . LYS A 1 183 ? 14.474 4.309 -12.699 1.00 84.19 183 LYS A CA 1
ATOM 1395 C C . LYS A 1 183 ? 15.467 3.357 -13.371 1.00 84.19 183 LYS A C 1
ATOM 1397 O O . LYS A 1 183 ? 16.494 3.002 -12.800 1.00 84.19 183 LYS A O 1
ATOM 1402 N N . ASN A 1 184 ? 15.188 2.991 -14.619 1.00 65.31 184 ASN A N 1
ATOM 1403 C CA . ASN A 1 184 ? 16.141 2.293 -15.477 1.00 65.31 184 ASN A CA 1
ATOM 1404 C C . ASN A 1 184 ? 16.833 3.287 -16.439 1.00 65.31 184 ASN A C 1
ATOM 1406 O O . ASN A 1 184 ? 16.156 3.901 -17.265 1.00 65.31 184 ASN A O 1
ATOM 1410 N N . PRO A 1 185 ? 18.169 3.461 -16.368 1.00 48.88 185 PRO A N 1
ATOM 1411 C CA . PRO A 1 185 ? 18.901 4.351 -17.266 1.00 48.88 185 PRO A CA 1
ATOM 1412 C C . PRO A 1 185 ? 19.066 3.845 -18.716 1.00 48.88 185 PRO A C 1
ATOM 1414 O O . PRO A 1 185 ? 19.564 4.605 -19.540 1.00 48.88 185 PRO A O 1
ATOM 1417 N N . SER A 1 186 ? 18.685 2.605 -19.057 1.00 49.72 186 SER A N 1
ATOM 1418 C CA . SER A 1 186 ? 19.004 1.973 -20.359 1.00 49.72 186 SER A CA 1
ATOM 1419 C C . SER A 1 186 ? 17.866 1.935 -21.390 1.00 49.72 186 SER A C 1
ATOM 1421 O O . SER A 1 186 ? 17.771 1.001 -22.183 1.00 49.72 186 SER A O 1
ATOM 1423 N N . LEU A 1 187 ? 17.022 2.964 -21.450 1.00 50.38 187 LEU A N 1
ATOM 1424 C CA . LEU A 1 187 ? 15.922 3.053 -22.426 1.00 50.38 187 LEU A CA 1
ATOM 1425 C C . LEU A 1 187 ? 16.360 3.567 -23.810 1.00 50.38 187 LEU A C 1
ATOM 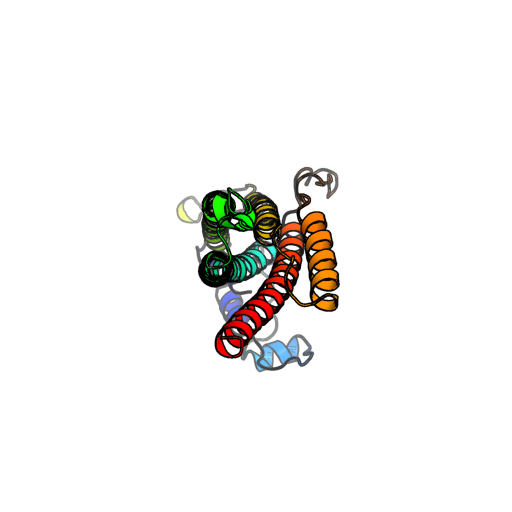1427 O O . LEU A 1 187 ? 15.664 4.376 -24.424 1.00 50.38 187 LEU A O 1
ATOM 1431 N N . ASP A 1 188 ? 17.513 3.126 -24.322 1.00 47.19 188 ASP A N 1
ATOM 1432 C CA . ASP A 1 188 ? 18.027 3.604 -25.613 1.00 47.19 188 ASP A CA 1
ATOM 1433 C C . ASP A 1 188 ? 17.866 2.611 -26.775 1.00 47.19 188 ASP A C 1
ATOM 1435 O O . ASP A 1 188 ? 18.725 2.520 -27.644 1.00 47.19 188 ASP A O 1
ATOM 1439 N N . TYR A 1 189 ? 16.730 1.908 -26.867 1.00 49.59 189 TYR A N 1
ATOM 1440 C CA . TYR A 1 189 ? 16.469 0.999 -27.993 1.00 49.59 189 TYR A CA 1
ATOM 1441 C C . TYR A 1 189 ? 15.136 1.282 -28.707 1.00 49.59 189 TYR A C 1
ATOM 1443 O O . TYR A 1 189 ? 14.094 1.465 -28.093 1.00 49.59 189 TYR A O 1
ATOM 1451 N N . GLY A 1 190 ? 15.193 1.353 -30.042 1.00 55.62 190 GLY A N 1
ATOM 1452 C CA . GLY A 1 190 ? 14.079 1.078 -30.963 1.00 55.62 190 GLY A CA 1
ATOM 1453 C C . GLY A 1 190 ? 12.981 2.132 -31.147 1.00 55.62 190 GLY A C 1
ATOM 1454 O O . GLY A 1 190 ? 12.797 2.629 -32.256 1.00 55.62 190 GLY A O 1
ATOM 1455 N N . PHE A 1 191 ? 12.225 2.479 -30.103 1.00 66.81 191 PHE A N 1
ATOM 1456 C CA . PHE A 1 191 ? 10.892 3.074 -30.285 1.00 66.81 191 PHE A CA 1
ATOM 1457 C C . PHE A 1 191 ? 10.800 4.508 -29.763 1.00 66.81 191 PHE A C 1
ATOM 1459 O O . PHE A 1 191 ? 10.495 4.758 -28.602 1.00 66.81 191 PHE A O 1
ATOM 1466 N N . LYS A 1 192 ? 11.011 5.494 -30.647 1.00 71.56 192 LYS A N 1
ATOM 1467 C CA . LYS A 1 192 ? 11.013 6.927 -30.283 1.00 71.56 192 LYS A CA 1
ATOM 1468 C C . LYS A 1 192 ? 9.773 7.368 -29.484 1.00 71.56 192 LYS A C 1
ATOM 1470 O O . LYS A 1 192 ? 9.916 8.137 -28.541 1.00 71.56 192 LYS A O 1
ATOM 1475 N N . GLY A 1 193 ? 8.578 6.887 -29.844 1.00 70.88 193 GLY A N 1
ATOM 1476 C CA . GLY A 1 193 ? 7.334 7.209 -29.128 1.00 70.88 193 GLY A CA 1
ATOM 1477 C C . GLY A 1 193 ? 7.269 6.599 -27.725 1.00 70.88 193 GLY A C 1
ATOM 1478 O O . GLY A 1 193 ? 6.893 7.278 -26.773 1.00 70.88 193 GLY A O 1
ATOM 1479 N N . VAL A 1 194 ? 7.724 5.353 -27.586 1.00 79.88 194 VAL A N 1
ATOM 1480 C CA . VAL A 1 194 ? 7.794 4.649 -26.301 1.00 79.88 194 VAL A CA 1
ATOM 1481 C C . VAL A 1 194 ? 8.789 5.323 -25.354 1.00 79.88 194 VAL A C 1
ATOM 1483 O O . VAL A 1 194 ? 8.479 5.531 -24.184 1.00 79.88 194 VAL A O 1
ATOM 1486 N N . LYS A 1 195 ? 9.935 5.782 -25.869 1.00 77.88 195 LYS A N 1
ATOM 1487 C CA . LYS A 1 195 ? 10.928 6.528 -25.079 1.00 77.88 195 LYS A CA 1
ATOM 1488 C C . LYS A 1 195 ? 10.353 7.800 -24.451 1.00 77.88 195 LYS A C 1
ATOM 1490 O O . LYS A 1 195 ? 10.655 8.101 -23.298 1.00 77.88 195 LYS A O 1
ATOM 1495 N N . ILE A 1 196 ? 9.512 8.536 -25.183 1.00 84.31 196 ILE A N 1
ATOM 1496 C CA . ILE A 1 196 ? 8.854 9.749 -24.666 1.00 84.31 196 ILE A CA 1
ATOM 1497 C C . ILE A 1 196 ? 7.891 9.384 -23.528 1.00 84.31 196 ILE A C 1
ATOM 1499 O O . ILE A 1 196 ? 7.922 10.022 -22.475 1.00 84.31 196 ILE A O 1
ATOM 1503 N N . ALA A 1 197 ? 7.088 8.331 -23.711 1.00 87.81 197 ALA A N 1
ATOM 1504 C CA . ALA A 1 197 ? 6.177 7.839 -22.680 1.00 87.81 197 ALA A CA 1
ATOM 1505 C C . ALA A 1 197 ? 6.942 7.381 -21.428 1.00 87.81 197 ALA A C 1
ATOM 1507 O O . ALA A 1 197 ? 6.670 7.870 -20.333 1.00 87.81 197 ALA A O 1
ATOM 1508 N N . MET A 1 198 ? 7.978 6.555 -21.584 1.00 88.62 198 MET A N 1
ATOM 1509 C CA . MET A 1 198 ? 8.801 6.077 -20.469 1.00 88.62 198 MET A CA 1
ATOM 1510 C C . MET A 1 198 ? 9.501 7.211 -19.709 1.00 88.62 198 MET A C 1
ATOM 1512 O O . MET A 1 198 ? 9.583 7.163 -18.482 1.00 88.62 198 MET A O 1
ATOM 1516 N N . ALA A 1 199 ? 9.968 8.256 -20.401 1.00 89.06 199 ALA A N 1
ATOM 1517 C CA . ALA A 1 199 ? 10.542 9.437 -19.757 1.00 89.06 199 ALA A CA 1
ATOM 1518 C C . ALA A 1 199 ? 9.503 10.204 -18.920 1.00 89.06 199 ALA A C 1
ATOM 1520 O O . ALA A 1 199 ? 9.819 10.671 -17.820 1.00 89.06 199 ALA A O 1
ATOM 1521 N N . SER A 1 200 ? 8.265 10.309 -19.419 1.00 91.56 200 SER A N 1
ATOM 1522 C CA . SER A 1 200 ? 7.157 10.938 -18.691 1.00 91.56 200 SER A CA 1
ATOM 1523 C C . SER A 1 200 ? 6.768 10.133 -17.448 1.00 91.56 200 SER A C 1
ATOM 1525 O O . SER A 1 200 ? 6.738 10.696 -16.355 1.00 91.56 200 SER A O 1
ATOM 1527 N N . TYR A 1 201 ? 6.626 8.808 -17.585 1.00 94.06 201 TYR A N 1
ATOM 1528 C CA . TYR A 1 201 ? 6.337 7.892 -16.481 1.00 94.06 201 TYR A CA 1
ATOM 1529 C C . TYR A 1 201 ? 7.424 7.948 -15.412 1.00 94.06 201 TYR A C 1
ATOM 1531 O O . TYR A 1 201 ? 7.130 8.093 -14.231 1.00 94.06 201 TYR A O 1
ATOM 1539 N N . CYS A 1 202 ? 8.696 7.906 -15.821 1.00 93.19 202 CYS A N 1
ATOM 1540 C CA . CYS A 1 202 ? 9.816 7.986 -14.892 1.00 93.19 202 CYS A CA 1
ATOM 1541 C C . CYS A 1 202 ? 9.802 9.312 -14.121 1.00 93.19 202 CYS A C 1
ATOM 1543 O O . CYS A 1 202 ? 9.954 9.308 -12.903 1.00 93.19 202 CYS A O 1
ATOM 1545 N N . SER A 1 203 ? 9.576 10.437 -14.807 1.00 94.25 203 SER A N 1
ATOM 1546 C CA . SER A 1 203 ? 9.567 11.768 -14.185 1.00 94.25 203 SER A CA 1
ATOM 1547 C C . SER A 1 203 ? 8.454 11.909 -13.142 1.00 94.25 203 SER A C 1
ATOM 1549 O O . SER A 1 203 ? 8.708 12.376 -12.031 1.00 94.25 203 SER A O 1
ATOM 1551 N N . GLU A 1 204 ? 7.243 11.458 -13.471 1.00 97.62 204 GLU A N 1
ATOM 1552 C CA . GLU A 1 204 ? 6.112 11.433 -12.540 1.00 97.62 204 GLU A CA 1
ATOM 1553 C C . GLU A 1 204 ? 6.371 10.485 -11.361 1.00 97.62 204 GLU A C 1
ATOM 1555 O O . GLU A 1 204 ? 6.176 10.856 -10.203 1.00 97.62 204 GLU A O 1
ATOM 1560 N N . LEU A 1 205 ? 6.924 9.299 -11.626 1.00 96.06 205 LEU A N 1
ATOM 1561 C CA . LEU A 1 205 ? 7.275 8.332 -10.591 1.00 96.06 205 LEU A CA 1
ATOM 1562 C C . LEU A 1 205 ? 8.338 8.873 -9.620 1.00 96.06 205 LEU A C 1
ATOM 1564 O O . LEU A 1 205 ? 8.228 8.673 -8.409 1.00 96.06 205 LEU A O 1
ATOM 1568 N N . GLN A 1 206 ? 9.346 9.595 -10.124 1.00 96.69 206 GLN A N 1
ATOM 1569 C CA . GLN A 1 206 ? 10.339 10.256 -9.271 1.00 96.69 206 GLN A CA 1
ATOM 1570 C C . GLN A 1 206 ? 9.708 11.374 -8.430 1.00 96.69 206 GLN A C 1
ATOM 1572 O O . GLN A 1 206 ? 10.082 11.546 -7.273 1.00 96.69 206 GLN A O 1
ATOM 1577 N N . PHE A 1 207 ? 8.739 12.118 -8.971 1.00 97.94 207 PHE A N 1
ATOM 1578 C CA . PHE A 1 207 ? 8.008 13.125 -8.201 1.00 97.94 207 PHE A CA 1
ATOM 1579 C C . PHE A 1 207 ? 7.189 12.492 -7.066 1.00 97.94 207 PHE A C 1
ATOM 1581 O O . PHE A 1 207 ? 7.200 12.993 -5.938 1.00 97.94 207 PHE A O 1
ATOM 1588 N N . LEU A 1 208 ? 6.528 11.362 -7.333 1.00 97.69 208 LEU A N 1
ATOM 1589 C CA . LEU A 1 208 ? 5.777 10.616 -6.322 1.00 97.69 208 LEU A CA 1
ATOM 1590 C C . LEU A 1 208 ? 6.671 10.054 -5.211 1.00 97.69 208 LEU A C 1
ATOM 1592 O O . LEU A 1 208 ? 6.182 9.847 -4.105 1.00 97.69 208 LEU A O 1
ATOM 1596 N N . ALA A 1 209 ? 7.970 9.852 -5.451 1.00 97.25 209 ALA A N 1
ATOM 1597 C CA . ALA A 1 209 ? 8.914 9.334 -4.456 1.00 97.25 209 ALA A CA 1
ATOM 1598 C C . ALA A 1 209 ? 9.101 10.245 -3.226 1.00 97.25 209 ALA A C 1
ATOM 1600 O O . ALA A 1 209 ? 9.636 9.795 -2.212 1.00 97.25 209 ALA A O 1
ATOM 1601 N N . ASN A 1 210 ? 8.657 11.505 -3.292 1.00 97.81 210 ASN A N 1
ATOM 1602 C CA . ASN A 1 210 ? 8.676 12.407 -2.146 1.00 97.81 210 ASN A CA 1
ATOM 1603 C C . ASN A 1 210 ? 7.886 11.829 -0.962 1.00 97.81 210 ASN A C 1
ATOM 1605 O O . ASN A 1 210 ? 6.831 11.205 -1.121 1.00 97.81 210 ASN A O 1
ATOM 1609 N N . LEU A 1 211 ? 8.416 12.042 0.241 1.00 96.12 211 LEU A N 1
ATOM 1610 C CA . LEU A 1 211 ? 7.814 11.557 1.476 1.00 96.12 211 LEU A CA 1
ATOM 1611 C C . LEU A 1 211 ? 6.525 12.331 1.770 1.00 96.12 211 LEU A C 1
ATOM 1613 O O . LEU A 1 211 ? 6.398 13.507 1.443 1.00 96.12 211 LEU A O 1
ATOM 1617 N N . VAL A 1 212 ? 5.560 11.651 2.384 1.00 96.31 212 VAL A N 1
ATOM 1618 C CA . VAL A 1 212 ? 4.326 12.275 2.881 1.00 96.31 212 VAL A CA 1
ATOM 1619 C C . VAL A 1 212 ? 4.458 12.543 4.379 1.00 96.31 212 VAL A C 1
ATOM 1621 O O . VAL A 1 212 ? 3.939 13.538 4.881 1.00 96.31 212 VAL A O 1
ATOM 1624 N N . THR A 1 213 ? 5.180 11.691 5.113 1.00 95.81 213 THR A N 1
ATOM 1625 C CA . THR A 1 213 ? 5.235 11.747 6.581 1.00 95.81 213 THR A CA 1
ATOM 1626 C C . THR A 1 213 ? 6.056 12.908 7.143 1.00 95.81 213 THR A C 1
ATOM 1628 O O . THR A 1 213 ? 6.052 13.125 8.347 1.00 95.81 213 THR A O 1
ATOM 1631 N N . ASN A 1 214 ? 6.767 13.668 6.312 1.00 95.69 214 ASN A N 1
ATOM 1632 C CA . ASN A 1 214 ? 7.449 14.912 6.695 1.00 95.69 214 ASN A CA 1
ATOM 1633 C C . ASN A 1 214 ? 6.544 16.157 6.580 1.00 95.69 214 ASN A C 1
ATOM 1635 O O . ASN A 1 214 ? 6.992 17.258 6.888 1.00 95.69 214 ASN A O 1
ATOM 1639 N N . HIS A 1 215 ? 5.284 15.997 6.163 1.00 95.81 215 HIS A N 1
ATOM 1640 C CA . HIS A 1 215 ? 4.311 17.085 6.007 1.00 95.81 215 HIS A CA 1
ATOM 1641 C C . HIS A 1 215 ? 3.193 17.064 7.061 1.00 95.81 215 HIS A C 1
ATOM 1643 O O . HIS A 1 215 ? 2.144 17.684 6.870 1.00 95.81 215 HIS A O 1
ATOM 1649 N N . VAL A 1 216 ? 3.405 16.366 8.181 1.00 95.12 216 VAL A N 1
ATOM 1650 C CA . VAL A 1 216 ? 2.441 16.281 9.288 1.00 95.12 216 VAL A CA 1
ATOM 1651 C C . VAL A 1 216 ? 2.084 17.675 9.803 1.00 95.12 216 VAL A C 1
ATOM 1653 O O . VAL A 1 216 ? 2.957 18.513 10.010 1.00 95.12 216 VAL A O 1
ATOM 1656 N N . GLN A 1 217 ? 0.787 17.907 10.003 1.00 94.31 217 GLN A N 1
ATOM 1657 C CA . GLN A 1 217 ? 0.248 19.137 10.576 1.00 94.31 217 GLN A CA 1
ATOM 1658 C C . GLN A 1 217 ? -0.363 18.837 11.936 1.00 94.31 217 GLN A C 1
ATOM 1660 O O . GLN A 1 217 ? -0.988 17.791 12.110 1.00 94.31 217 GLN A O 1
ATOM 1665 N N . SER A 1 218 ? -0.244 19.772 12.874 1.00 96.00 218 SER A N 1
ATOM 1666 C CA . SER A 1 218 ? -0.978 19.679 14.131 1.00 96.00 218 SER A CA 1
ATOM 1667 C C . SER A 1 218 ? -2.473 19.860 13.865 1.00 96.00 218 SER A 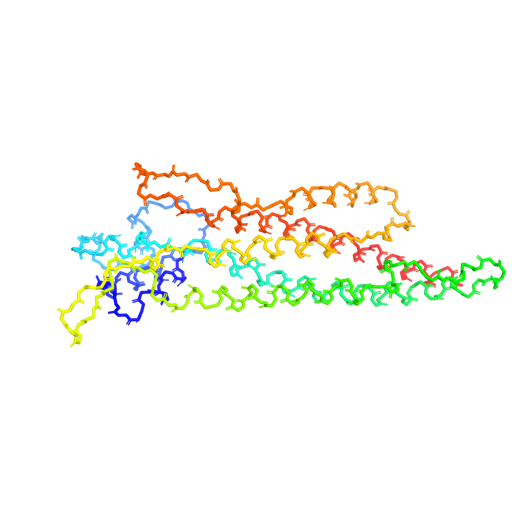C 1
ATOM 1669 O O . SER A 1 218 ? -2.887 20.855 13.269 1.00 96.00 218 SER A O 1
ATOM 1671 N N . ALA A 1 219 ? -3.273 18.878 14.269 1.00 92.44 219 ALA A N 1
ATOM 1672 C CA . ALA A 1 219 ? -4.705 18.819 14.003 1.00 92.44 219 ALA A CA 1
ATOM 1673 C C . ALA A 1 219 ? -5.511 18.705 15.305 1.00 92.44 219 ALA A C 1
ATOM 1675 O O . ALA A 1 219 ? -4.950 18.468 16.374 1.00 92.44 219 ALA A O 1
ATOM 1676 N N . GLU A 1 220 ? -6.833 18.879 15.191 1.00 94.62 220 GLU A N 1
ATOM 1677 C CA . GLU A 1 220 ? -7.803 18.647 16.274 1.00 94.62 220 GLU A CA 1
ATOM 1678 C C . GLU A 1 220 ? -7.413 19.377 17.571 1.00 94.62 220 GLU A C 1
ATOM 1680 O O . GLU A 1 220 ? -7.035 18.769 18.560 1.00 94.62 220 GLU A O 1
ATOM 1685 N N . GLN A 1 221 ? -7.395 20.716 17.523 1.00 95.56 221 GLN A N 1
ATOM 1686 C CA . GLN A 1 221 ? -7.026 21.568 18.667 1.00 95.56 221 GLN A CA 1
ATOM 1687 C C . GLN A 1 221 ? -5.663 21.221 19.304 1.00 95.56 221 GLN A C 1
ATOM 1689 O O . GLN A 1 221 ? -5.473 21.383 20.505 1.00 95.56 221 GLN A O 1
ATOM 1694 N N . HIS A 1 222 ? -4.707 20.762 18.491 1.00 94.62 222 HIS A N 1
ATOM 1695 C CA . HIS A 1 222 ? -3.377 20.306 18.909 1.00 94.62 222 HIS A CA 1
ATOM 1696 C C . HIS A 1 222 ? -3.341 19.001 19.713 1.00 94.62 222 HIS A C 1
ATOM 1698 O O . HIS A 1 222 ? -2.267 18.593 20.143 1.00 94.62 222 HIS A O 1
ATOM 1704 N N . ASN A 1 223 ? -4.465 18.301 19.864 1.00 93.50 223 ASN A N 1
ATOM 1705 C CA . ASN A 1 223 ? -4.491 16.967 20.461 1.00 93.50 223 ASN A CA 1
ATOM 1706 C C . ASN A 1 223 ? -3.924 15.897 19.506 1.00 93.50 223 ASN A C 1
ATOM 1708 O O . ASN A 1 223 ? -3.387 14.886 19.950 1.00 93.50 223 ASN A O 1
ATOM 1712 N N . GLN A 1 224 ? -3.989 16.132 18.190 1.00 91.31 224 GLN A N 1
ATOM 1713 C CA . GLN A 1 224 ? -3.344 15.300 17.169 1.00 91.31 224 GLN A CA 1
ATOM 1714 C C . GLN A 1 224 ? -2.163 16.045 16.541 1.00 91.31 224 GLN A C 1
ATOM 1716 O O . GLN A 1 224 ? -2.166 16.366 15.351 1.00 91.31 224 GLN A O 1
ATOM 1721 N N . ASP A 1 225 ? -1.146 16.346 17.340 1.00 91.44 225 ASP A N 1
ATOM 1722 C CA . ASP A 1 225 ? 0.092 16.997 16.897 1.00 91.44 225 ASP A CA 1
ATOM 1723 C C . ASP A 1 225 ? 0.985 16.100 16.014 1.00 91.44 225 ASP A C 1
ATOM 1725 O O . ASP A 1 225 ? 1.766 16.613 15.212 1.00 91.44 225 ASP A O 1
ATOM 1729 N N . VAL A 1 226 ? 0.796 14.776 16.075 1.00 90.38 226 VAL A N 1
ATOM 1730 C CA . VAL A 1 226 ? 1.400 13.779 15.176 1.00 90.38 226 VAL A CA 1
ATOM 1731 C C . VAL A 1 226 ? 0.343 12.872 14.525 1.00 90.38 226 VAL A C 1
ATOM 1733 O O . VAL A 1 226 ? -0.429 12.206 15.213 1.00 90.38 226 VAL A O 1
ATOM 1736 N N . ASN A 1 227 ? 0.287 12.808 13.187 1.00 88.94 227 ASN A N 1
ATOM 1737 C CA . ASN A 1 227 ? -0.749 12.062 12.446 1.00 88.94 227 ASN A CA 1
ATOM 1738 C C . ASN A 1 227 ? -0.345 11.768 10.975 1.00 88.94 227 ASN A C 1
ATOM 1740 O O . ASN A 1 227 ? 0.809 11.924 10.598 1.00 88.94 227 ASN A O 1
ATOM 1744 N N . SER A 1 228 ? -1.318 11.375 10.140 1.00 64.81 228 SER A N 1
ATOM 1745 C CA . SER A 1 228 ? -1.2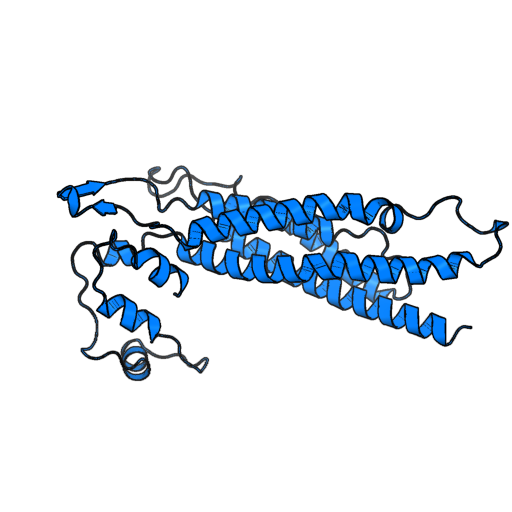55 11.300 8.663 1.00 64.81 228 SER A CA 1
ATOM 1746 C C . SER A 1 228 ? -0.438 10.173 8.023 1.00 64.81 228 SER A C 1
ATOM 1748 O O . SER A 1 228 ? 0.645 10.375 7.483 1.00 64.81 228 SER A O 1
ATOM 1750 N N . PHE A 1 229 ? -1.044 8.984 7.929 1.00 74.38 229 PHE A N 1
ATOM 1751 C CA . PHE A 1 229 ? -0.391 7.820 7.305 1.00 74.38 229 PHE A CA 1
ATOM 1752 C C . PHE A 1 229 ? -1.172 7.167 6.155 1.00 74.38 229 PHE A C 1
ATOM 1754 O O . PHE A 1 229 ? -0.583 6.449 5.352 1.00 74.38 229 PHE A O 1
ATOM 1761 N N . PHE A 1 230 ? -2.472 7.459 6.009 1.00 84.94 230 PHE A N 1
ATOM 1762 C CA . PHE A 1 230 ? -3.296 6.922 4.914 1.00 84.94 230 PHE A CA 1
ATOM 1763 C C . PHE A 1 230 ? -2.929 7.496 3.537 1.00 84.94 230 PHE A C 1
ATOM 1765 O O . PHE A 1 230 ? -2.921 6.778 2.539 1.00 84.94 230 PHE A O 1
ATOM 1772 N N . ILE A 1 231 ? -2.615 8.794 3.477 1.00 92.88 231 ILE A N 1
ATOM 1773 C CA . ILE A 1 231 ? -2.298 9.489 2.219 1.00 92.88 231 ILE A CA 1
ATOM 1774 C C . ILE A 1 231 ? -1.077 8.851 1.547 1.00 92.88 231 ILE A C 1
ATOM 1776 O O . ILE A 1 231 ? -1.064 8.693 0.327 1.00 92.88 231 ILE A O 1
ATOM 1780 N N . SER A 1 232 ? -0.098 8.418 2.347 1.00 96.69 232 SER A N 1
ATOM 1781 C CA . SER A 1 232 ? 1.085 7.729 1.842 1.00 96.69 232 SER A CA 1
ATOM 1782 C C . SER A 1 232 ? 0.715 6.450 1.078 1.00 96.69 232 SER A C 1
ATOM 1784 O O . SER A 1 232 ? 1.158 6.285 -0.054 1.00 96.69 232 SER A O 1
ATOM 1786 N N . SER A 1 233 ? -0.198 5.618 1.600 1.00 96.94 233 SER A N 1
ATOM 1787 C CA . SER A 1 233 ? -0.685 4.420 0.893 1.00 96.94 233 SER A CA 1
ATOM 1788 C C . SER A 1 233 ? -1.284 4.739 -0.478 1.00 96.94 233 SER A C 1
ATOM 1790 O O . SER A 1 233 ? -1.034 4.014 -1.435 1.00 96.94 233 SER A O 1
ATOM 1792 N N . ARG A 1 234 ? -2.043 5.839 -0.600 1.00 97.44 234 ARG A N 1
ATOM 1793 C CA . ARG A 1 234 ? -2.618 6.267 -1.888 1.00 97.44 234 ARG A CA 1
ATOM 1794 C C . ARG A 1 234 ? -1.547 6.680 -2.889 1.00 97.44 234 ARG A C 1
ATOM 1796 O O . ARG A 1 234 ? -1.633 6.302 -4.049 1.00 97.44 234 ARG A O 1
ATOM 1803 N N . LYS A 1 235 ? -0.541 7.434 -2.444 1.00 98.12 235 LYS A N 1
ATOM 1804 C CA . LYS A 1 235 ? 0.576 7.843 -3.306 1.00 98.12 235 LYS A CA 1
ATOM 1805 C C . LYS A 1 235 ? 1.453 6.669 -3.711 1.00 98.12 235 LYS A C 1
ATOM 1807 O O . LYS A 1 235 ? 1.978 6.657 -4.817 1.00 98.12 235 LYS A O 1
ATOM 1812 N N . THR A 1 236 ? 1.578 5.661 -2.855 1.00 98.31 236 THR A N 1
ATOM 1813 C CA . THR A 1 236 ? 2.275 4.423 -3.211 1.00 98.31 236 THR A CA 1
ATOM 1814 C C . THR A 1 236 ? 1.466 3.590 -4.206 1.00 98.31 236 THR A C 1
ATOM 1816 O O . THR A 1 236 ? 2.065 3.038 -5.118 1.00 98.31 236 THR A O 1
ATOM 1819 N N . ALA A 1 237 ? 0.131 3.561 -4.110 1.00 98.25 237 ALA A N 1
ATOM 1820 C CA . ALA A 1 237 ? -0.721 2.929 -5.125 1.00 98.25 237 ALA A CA 1
ATOM 1821 C C . ALA A 1 237 ? -0.560 3.586 -6.509 1.00 98.25 237 ALA A C 1
ATOM 1823 O O . ALA A 1 237 ? -0.302 2.899 -7.487 1.00 98.25 237 ALA A O 1
ATOM 1824 N N . GLU A 1 238 ? -0.596 4.920 -6.568 1.00 98.31 238 GLU A N 1
ATOM 1825 C CA . GLU A 1 238 ? -0.362 5.687 -7.804 1.00 98.31 238 GLU A CA 1
ATOM 1826 C C . GLU A 1 238 ? 1.022 5.380 -8.416 1.00 98.31 238 GLU A C 1
ATOM 1828 O O . GLU A 1 238 ? 1.161 5.205 -9.623 1.00 98.31 238 GLU A O 1
ATOM 1833 N N . ALA A 1 239 ? 2.052 5.223 -7.576 1.00 98.06 239 ALA A N 1
ATOM 1834 C CA . ALA A 1 239 ? 3.385 4.821 -8.024 1.00 98.06 239 ALA A CA 1
ATOM 1835 C C . ALA A 1 239 ? 3.428 3.382 -8.584 1.00 98.06 239 ALA A C 1
ATOM 1837 O O . ALA A 1 239 ? 4.161 3.123 -9.540 1.00 98.06 239 ALA A O 1
ATOM 1838 N N . VAL A 1 240 ? 2.650 2.453 -8.015 1.00 97.50 240 VAL A N 1
ATOM 1839 C CA . VAL A 1 240 ? 2.503 1.078 -8.530 1.00 97.50 240 VAL A CA 1
ATOM 1840 C C . VAL A 1 240 ? 1.827 1.072 -9.902 1.00 97.50 240 VAL A C 1
ATOM 1842 O O . VAL A 1 240 ? 2.286 0.353 -10.793 1.00 97.50 240 VAL A O 1
ATOM 1845 N N . ASP A 1 241 ? 0.799 1.897 -10.111 1.00 97.50 241 ASP A N 1
ATOM 1846 C CA . ASP A 1 241 ? 0.121 2.013 -11.408 1.00 97.50 241 ASP A CA 1
ATOM 1847 C C . ASP A 1 241 ? 1.099 2.470 -12.501 1.00 97.50 241 ASP A C 1
ATOM 1849 O O . ASP A 1 241 ? 1.193 1.855 -13.566 1.00 97.50 241 ASP A O 1
ATOM 1853 N N . ILE A 1 242 ? 1.908 3.496 -12.214 1.00 95.94 242 ILE A N 1
ATOM 1854 C CA . ILE A 1 242 ? 2.929 3.980 -13.153 1.00 95.94 242 ILE A CA 1
ATOM 1855 C C . ILE A 1 242 ? 4.000 2.915 -13.401 1.00 95.94 242 ILE A C 1
ATOM 1857 O O . ILE A 1 242 ? 4.366 2.678 -14.554 1.00 95.94 242 ILE A O 1
ATOM 1861 N N . LEU A 1 243 ? 4.483 2.230 -12.357 1.00 93.69 243 LEU A N 1
ATOM 1862 C CA . LEU A 1 243 ? 5.446 1.143 -12.536 1.00 93.69 243 LEU A CA 1
ATOM 1863 C C . LEU A 1 243 ? 4.864 0.026 -13.416 1.00 93.69 243 LEU A C 1
ATOM 1865 O O . LEU A 1 243 ? 5.571 -0.505 -14.265 1.00 93.69 243 LEU A O 1
ATOM 1869 N N . THR A 1 244 ? 3.572 -0.275 -13.288 1.00 94.38 244 THR A N 1
ATOM 1870 C CA . THR A 1 244 ? 2.877 -1.258 -14.133 1.00 94.38 244 THR A CA 1
ATOM 1871 C C . THR A 1 244 ? 2.856 -0.831 -15.603 1.00 94.38 244 THR A C 1
ATOM 1873 O O . THR A 1 244 ? 3.125 -1.654 -16.485 1.00 94.38 244 THR A O 1
ATOM 1876 N N . LEU A 1 245 ? 2.607 0.454 -15.890 1.00 93.12 245 LEU A N 1
ATOM 1877 C CA . LEU A 1 245 ? 2.706 1.005 -17.250 1.00 93.12 245 LEU A CA 1
ATOM 1878 C C . LEU A 1 245 ? 4.130 0.867 -17.803 1.00 93.12 245 LEU A C 1
ATOM 1880 O O . LEU A 1 245 ? 4.313 0.426 -18.942 1.00 93.12 245 LEU A O 1
ATOM 1884 N N . MET A 1 246 ? 5.139 1.185 -16.987 1.00 91.19 246 MET A N 1
ATOM 1885 C CA . MET A 1 246 ? 6.550 1.059 -17.360 1.00 91.19 246 MET A CA 1
ATOM 1886 C C . MET A 1 246 ? 6.941 -0.397 -17.637 1.00 91.19 246 MET A C 1
ATOM 1888 O O . MET A 1 246 ? 7.540 -0.680 -18.671 1.00 91.19 246 MET A O 1
ATOM 1892 N N . SER A 1 247 ? 6.561 -1.332 -16.763 1.00 89.75 247 SER A N 1
ATOM 1893 C CA . SER A 1 247 ? 6.828 -2.765 -16.926 1.00 89.75 247 SER A CA 1
ATOM 1894 C C . SER A 1 247 ? 6.145 -3.345 -18.163 1.00 89.75 247 SER A C 1
ATOM 1896 O O . SER A 1 247 ? 6.768 -4.104 -18.900 1.00 89.75 247 SER A O 1
ATOM 1898 N N . SER A 1 248 ? 4.892 -2.963 -18.428 1.00 90.44 248 SER A N 1
ATOM 1899 C CA . SER A 1 248 ? 4.148 -3.416 -19.614 1.00 90.44 248 SER A CA 1
ATOM 1900 C C . SER A 1 248 ? 4.816 -2.944 -20.904 1.00 90.44 248 SER A C 1
ATOM 1902 O O . SER A 1 248 ? 4.993 -3.708 -21.852 1.00 90.44 248 SER A O 1
ATOM 1904 N N . THR A 1 249 ? 5.231 -1.679 -20.909 1.00 88.62 249 THR A N 1
ATOM 1905 C CA . THR A 1 249 ? 5.928 -1.053 -22.031 1.00 88.62 249 THR A CA 1
ATOM 1906 C C . THR A 1 249 ? 7.286 -1.711 -22.276 1.00 88.62 249 THR A C 1
ATOM 1908 O O . THR A 1 249 ? 7.601 -2.080 -23.404 1.00 88.62 249 THR A O 1
ATOM 1911 N N . TYR A 1 250 ? 8.063 -1.933 -21.213 1.00 86.00 250 TYR A N 1
ATOM 1912 C CA . TYR A 1 250 ? 9.379 -2.560 -21.306 1.00 86.00 250 TYR A CA 1
ATOM 1913 C C . TYR A 1 250 ? 9.304 -4.021 -21.763 1.00 86.00 250 TYR A C 1
ATOM 1915 O O . TYR A 1 250 ? 10.110 -4.455 -22.582 1.00 86.00 250 TYR A O 1
ATOM 1923 N N . LEU A 1 251 ? 8.305 -4.778 -21.301 1.00 86.69 251 LEU A N 1
ATOM 1924 C CA . LEU A 1 251 ? 8.100 -6.158 -21.741 1.00 86.69 251 LEU A CA 1
ATOM 1925 C C . LEU A 1 251 ? 7.802 -6.240 -23.244 1.00 86.69 251 LEU A C 1
ATOM 1927 O O . LEU A 1 251 ? 8.360 -7.096 -23.928 1.00 86.69 251 LEU A O 1
ATOM 1931 N N . MET A 1 252 ? 6.976 -5.327 -23.767 1.00 87.69 252 MET A N 1
ATOM 1932 C CA . MET A 1 252 ? 6.708 -5.231 -25.205 1.00 87.69 252 MET A CA 1
ATOM 1933 C C . MET A 1 252 ? 7.995 -4.960 -25.997 1.00 87.69 252 MET A C 1
ATOM 1935 O O . MET A 1 252 ? 8.245 -5.622 -27.004 1.00 87.69 252 MET A O 1
ATOM 1939 N N . GLU A 1 253 ? 8.833 -4.026 -25.530 1.00 83.12 253 GLU A N 1
ATOM 1940 C CA . GLU A 1 253 ? 10.125 -3.737 -26.162 1.00 83.12 253 GLU A CA 1
ATOM 1941 C C . GLU A 1 253 ? 11.057 -4.954 -26.144 1.00 83.12 253 GLU A C 1
ATOM 1943 O O . GLU A 1 253 ? 11.691 -5.244 -27.156 1.00 83.12 253 GLU A O 1
ATOM 1948 N N . LEU A 1 254 ? 11.117 -5.700 -25.037 1.00 82.25 254 LEU A N 1
ATOM 1949 C CA . LEU A 1 254 ? 11.940 -6.908 -24.941 1.00 82.25 254 LEU A CA 1
ATOM 1950 C C . LEU A 1 254 ? 11.490 -7.994 -25.920 1.00 82.25 254 LEU A C 1
ATOM 1952 O O . LEU A 1 254 ? 12.333 -8.545 -26.626 1.00 82.25 254 LEU A O 1
ATOM 1956 N N . CYS A 1 255 ? 10.185 -8.272 -26.015 1.00 86.62 255 CYS A N 1
ATOM 1957 C CA . CYS A 1 255 ? 9.650 -9.217 -26.999 1.00 86.62 255 CYS A CA 1
ATOM 1958 C C . CYS A 1 255 ? 10.022 -8.801 -28.427 1.00 86.62 255 CYS A C 1
ATOM 1960 O O . CYS A 1 255 ? 10.538 -9.606 -29.198 1.00 86.62 255 CYS A O 1
ATOM 1962 N N . GLN A 1 256 ? 9.860 -7.519 -28.749 1.00 84.25 256 GLN A N 1
ATOM 1963 C CA . GLN A 1 256 ? 10.206 -6.991 -30.062 1.00 84.25 256 GLN A CA 1
ATOM 1964 C C . GLN A 1 256 ? 11.709 -7.082 -30.361 1.00 84.25 256 GLN A C 1
ATOM 1966 O O . GLN A 1 256 ? 12.098 -7.362 -31.495 1.00 84.25 256 GLN A O 1
ATOM 1971 N N . VAL A 1 257 ? 12.570 -6.848 -29.366 1.00 79.88 257 VAL A N 1
ATOM 1972 C CA . VAL A 1 257 ? 14.021 -7.027 -29.509 1.00 79.88 257 VAL A CA 1
ATOM 1973 C C . VAL A 1 257 ? 14.353 -8.493 -29.785 1.00 79.88 257 VAL A C 1
ATOM 1975 O O . VAL A 1 257 ? 15.177 -8.760 -30.658 1.00 79.88 257 VAL A O 1
ATOM 1978 N N . ILE A 1 258 ? 13.708 -9.436 -29.094 1.00 83.44 258 ILE A N 1
ATOM 1979 C CA . ILE A 1 258 ? 13.884 -10.875 -29.335 1.00 83.44 258 ILE A CA 1
ATOM 1980 C C . ILE A 1 258 ? 13.459 -11.240 -30.765 1.00 83.44 258 ILE A C 1
ATOM 1982 O O . ILE A 1 258 ? 14.226 -11.893 -31.473 1.00 83.44 258 ILE A O 1
ATOM 1986 N N . ASP A 1 259 ? 12.300 -10.766 -31.226 1.00 85.56 259 ASP A N 1
ATOM 1987 C CA . ASP A 1 259 ? 11.802 -11.044 -32.578 1.00 85.56 259 ASP A CA 1
ATOM 1988 C C . ASP A 1 259 ? 12.719 -10.456 -33.655 1.00 85.56 259 ASP A C 1
ATOM 1990 O O . ASP A 1 259 ? 13.123 -11.155 -34.585 1.00 85.56 259 ASP A O 1
ATOM 1994 N N . LEU A 1 260 ? 13.131 -9.191 -33.516 1.00 79.38 260 LEU A N 1
ATOM 1995 C CA . LEU A 1 260 ? 14.074 -8.558 -34.447 1.00 79.38 260 LEU A CA 1
ATOM 1996 C C . LEU A 1 260 ? 15.412 -9.301 -34.502 1.00 79.38 260 LEU A C 1
ATOM 1998 O O . LEU A 1 260 ? 16.053 -9.334 -35.550 1.00 79.38 260 LEU A O 1
ATOM 2002 N N . ARG A 1 261 ? 15.831 -9.920 -33.395 1.00 73.62 261 ARG A N 1
ATOM 2003 C CA . ARG A 1 261 ? 17.021 -10.776 -33.354 1.00 73.62 261 ARG A CA 1
ATOM 2004 C C . ARG A 1 261 ? 16.805 -12.124 -34.024 1.00 73.62 261 ARG A C 1
ATOM 2006 O O . ARG A 1 261 ? 17.760 -12.656 -34.576 1.00 73.62 261 ARG A O 1
ATOM 2013 N N . HIS A 1 262 ? 15.596 -12.672 -33.977 1.00 79.94 262 HIS A N 1
ATOM 2014 C CA . HIS A 1 262 ? 15.266 -13.911 -34.672 1.00 79.94 262 HIS A CA 1
ATOM 2015 C C . HIS A 1 262 ? 15.189 -13.713 -36.194 1.00 79.94 262 HIS A C 1
ATOM 2017 O O . HIS A 1 262 ? 15.695 -14.546 -36.938 1.00 79.94 262 HIS A O 1
ATOM 2023 N N . PHE A 1 263 ? 14.598 -12.605 -36.656 1.00 70.62 263 PHE A N 1
ATOM 2024 C CA . PHE A 1 263 ? 14.407 -12.318 -38.086 1.00 70.62 263 PHE A CA 1
ATOM 2025 C C . PHE A 1 263 ? 15.575 -11.579 -38.757 1.00 70.62 263 PHE A C 1
ATOM 2027 O O . PHE A 1 263 ? 15.645 -11.551 -39.982 1.00 70.62 263 PHE A O 1
ATOM 2034 N N . GLY A 1 264 ? 16.455 -10.941 -37.982 1.00 58.69 264 GLY A N 1
ATOM 2035 C CA . GLY A 1 264 ? 17.607 -10.182 -38.482 1.00 58.69 264 GLY A CA 1
ATOM 2036 C C . GLY A 1 264 ? 18.924 -10.964 -38.549 1.00 58.69 264 GLY A C 1
ATOM 2037 O O . GLY A 1 264 ? 19.965 -10.330 -38.724 1.00 58.69 264 GLY A O 1
ATOM 2038 N N . GLY A 1 265 ? 18.885 -12.286 -38.342 1.00 48.28 265 GLY A N 1
ATOM 2039 C CA . GLY A 1 265 ? 20.019 -13.207 -38.499 1.00 48.28 265 GLY A CA 1
ATOM 2040 C C . GLY A 1 265 ? 20.126 -13.782 -39.905 1.00 48.28 265 GLY A C 1
ATOM 2041 O O . GLY A 1 265 ? 19.067 -14.000 -40.532 1.00 48.28 265 GLY A O 1
#